Protein 4LG6 (pdb70)

Radius of gyration: 16.81 Å; Cα contacts (8 Å, |Δi|>4): 296; chains: 2; bounding box: 51×27×50 Å

B-factor: mean 30.61, std 11.02, range [13.25, 73.83]

Solvent-accessible surface area: 8862 Å² total; per-residue (Å²): 52,152,101,55,45,11,16,72,0,0,12,78,29,74,68,138,108,0,38,74,67,37,90,96,113,129,17,14,48,99,77,39,104,64,16,2,2,0,1,1,31,0,0,6,80,22,49,83,59,2,0,91,44,0,38,141,76,50,6,53,22,107,64,57,8,134,12,63,30,7,1,4,4,3,0,0,12,114,23,71,40,90,0,0,100,40,1,21,112,59,55,17,82,15,46,56,76,14,187,112,26,2,11,2,4,3,1,0,0,48,27,69,42,46,99,1,0,63,39,0,8,139,55,48,3,56,5,67,57,94,18,160,55,39,10,27,3,26,57,0,0,82,46,62,45,60,188,73,0,27,112,33,0,87,32,46,51,57,120,119,162,133,129,126,43,19,118,23,45,119,14,41,149,72,43,146

CATH classification: 1.25.40.20

Structure (mmCIF, N/CA/C/O backbone):
data_4LG6
#
_entry.id   4LG6
#
_cell.length_a   38.726
_cell.length_b   49.791
_cell.length_c   41.243
_cell.angle_alpha   90.000
_cell.angle_beta   98.230
_cell.angle_gamma   90.000
#
_symmetry.space_group_name_H-M   'P 1 21 1'
#
loop_
_entity.id
_entity.type
_entity.pdbx_description
1 polymer 'Ankyrin repeat family A protein 2'
2 polymer 'Coiled-coil domain-containing protein 8'
3 non-polymer 'UNKNOWN ATOM OR ION'
4 water water
#
loop_
_atom_site.group_PDB
_atom_site.id
_atom_site.type_symbol
_atom_site.label_atom_id
_atom_site.label_alt_id
_atom_site.label_comp_id
_atom_site.label_asym_id
_atom_site.label_entity_id
_atom_site.label_seq_id
_atom_site.pdbx_PDB_ins_code
_atom_site.Cartn_x
_atom_site.Cartn_y
_atom_site.Cartn_z
_atom_site.occupancy
_atom_site.B_iso_or_equiv
_atom_site.auth_seq_id
_atom_site.auth_comp_id
_atom_site.auth_asym_id
_atom_site.auth_atom_id
_atom_site.pdbx_PDB_model_num
ATOM 1 N N . ALA A 1 8 ? 31.751 -5.032 28.755 1.00 62.85 148 ALA A N 1
ATOM 2 C CA . ALA A 1 8 ? 30.431 -4.338 28.793 1.00 66.44 148 ALA A CA 1
ATOM 3 C C . ALA A 1 8 ? 30.563 -2.831 29.057 1.00 69.17 148 ALA A C 1
ATOM 4 O O . ALA A 1 8 ? 29.775 -2.039 28.535 1.00 73.83 148 ALA A O 1
ATOM 6 N N . ASN A 1 9 ? 31.550 -2.435 29.866 1.00 68.94 149 ASN A N 1
ATOM 7 C CA . ASN A 1 9 ? 31.894 -1.002 30.052 1.00 69.34 149 ASN A CA 1
ATOM 8 C C . ASN A 1 9 ? 31.939 -0.187 28.723 1.00 68.71 149 ASN A C 1
ATOM 9 O O . ASN A 1 9 ? 31.511 0.982 28.668 1.00 67.65 149 ASN A O 1
ATOM 14 N N . SER A 1 10 ? 32.444 -0.829 27.668 1.00 66.12 150 SER A N 1
ATOM 15 C CA . SER A 1 10 ? 32.545 -0.231 26.347 1.00 64.07 150 SER A CA 1
ATOM 16 C C . SER A 1 10 ? 31.181 -0.103 25.664 1.00 61.52 150 SER A C 1
ATOM 17 O O . SER A 1 10 ? 31.016 0.752 24.802 1.00 62.94 150 SER A O 1
ATOM 20 N N . LEU A 1 11 ? 30.213 -0.944 26.048 1.00 55.70 151 LEU A N 1
ATOM 21 C CA . LEU A 1 11 ? 28.920 -1.020 25.337 1.00 54.82 151 LEU A CA 1
ATOM 22 C C . LEU A 1 11 ? 27.936 0.048 25.765 1.00 47.82 151 LEU A C 1
ATOM 23 O O . LEU A 1 11 ? 27.809 0.339 26.933 1.00 51.38 151 LEU A O 1
ATOM 28 N N . SER A 1 12 ? 27.244 0.625 24.783 1.00 44.12 152 SER A N 1
ATOM 29 C CA . SER A 1 12 ? 26.177 1.591 25.022 1.00 37.81 152 SER A CA 1
ATOM 30 C C . SER A 1 12 ? 24.958 0.853 25.453 1.00 35.43 152 SER A C 1
ATOM 31 O O . SER A 1 12 ? 24.901 -0.369 25.337 1.00 36.84 152 SER A O 1
ATOM 34 N N . VAL A 1 13 ? 23.962 1.593 25.921 1.00 31.55 153 VAL A N 1
ATOM 35 C CA . VAL A 1 13 ? 22.654 1.020 26.263 1.00 30.75 153 VAL A CA 1
ATOM 36 C C . VAL A 1 13 ? 21.955 0.323 25.042 1.00 30.79 153 VAL A C 1
ATOM 37 O O . VAL A 1 13 ? 21.228 -0.713 25.175 1.00 27.80 153 VAL A O 1
ATOM 41 N N . HIS A 1 14 ? 22.190 0.905 23.867 1.00 28.39 154 HIS A N 1
ATOM 42 C CA . HIS A 1 14 ? 21.637 0.410 22.591 1.00 28.04 154 HIS A CA 1
ATOM 43 C C . HIS A 1 14 ? 22.191 -0.972 22.290 1.00 27.56 154 HIS A C 1
ATOM 44 O O . HIS A 1 14 ? 21.452 -1.901 21.947 1.00 24.09 154 HIS A O 1
ATOM 51 N N . GLN A 1 15 ? 23.505 -1.092 22.414 1.00 28.85 155 GLN A N 1
ATOM 52 C CA . GLN A 1 15 ? 24.157 -2.355 22.201 1.00 31.36 155 GLN A CA 1
ATOM 53 C C . GLN A 1 15 ? 23.741 -3.407 23.216 1.00 30.53 155 GLN A C 1
ATOM 54 O O . GLN A 1 15 ? 23.558 -4.585 22.841 1.00 27.65 155 GLN A O 1
ATOM 60 N N . LEU A 1 16 ? 23.573 -2.998 24.485 1.00 27.91 156 LEU A N 1
ATOM 61 C CA . LEU A 1 16 ? 23.130 -3.948 25.509 1.00 28.59 156 LEU A CA 1
ATOM 62 C C . LEU A 1 16 ? 21.770 -4.490 25.129 1.00 25.42 156 LEU A C 1
ATOM 63 O O . LEU A 1 16 ? 21.525 -5.683 25.231 1.00 25.12 156 LEU A O 1
ATOM 68 N N . ALA A 1 17 ? 20.908 -3.612 24.645 1.00 24.89 157 ALA A N 1
ATOM 69 C CA . ALA A 1 17 ? 19.536 -3.997 24.298 1.00 23.87 157 ALA A CA 1
ATOM 70 C C . ALA A 1 17 ? 19.522 -4.950 23.111 1.00 22.71 157 ALA A C 1
ATOM 71 O O . ALA A 1 17 ? 18.825 -5.956 23.126 1.00 23.51 157 ALA A O 1
ATOM 73 N N . ALA A 1 18 ? 20.337 -4.632 22.101 1.00 24.72 158 ALA A N 1
ATOM 74 C CA . ALA A 1 18 ? 20.545 -5.448 20.893 1.00 25.04 158 ALA A CA 1
ATOM 75 C C . ALA A 1 18 ? 21.028 -6.860 21.205 1.00 25.86 158 ALA A C 1
ATOM 76 O O . ALA A 1 18 ? 20.599 -7.810 20.566 1.00 25.19 158 ALA A O 1
ATOM 78 N N . GLN A 1 19 ? 21.946 -6.964 22.161 1.00 27.92 159 GLN A N 1
ATOM 79 C CA . GLN A 1 19 ? 22.528 -8.256 22.606 1.00 27.95 159 GLN A CA 1
ATOM 80 C C . GLN A 1 19 ? 21.637 -9.045 23.574 1.00 27.80 159 GLN A C 1
ATOM 81 O O . GLN A 1 19 ? 21.869 -10.240 23.773 1.00 26.82 159 GLN A O 1
ATOM 84 N N . GLY A 1 20 ? 20.603 -8.400 24.144 1.00 26.52 160 GLY A N 1
ATOM 85 C CA . GLY A 1 20 ? 19.727 -9.052 25.114 1.00 27.41 160 GLY A CA 1
ATOM 86 C C . GLY A 1 20 ? 20.363 -9.231 26.490 1.00 28.49 160 GLY A C 1
ATOM 87 O O . GLY A 1 20 ? 20.022 -10.201 27.215 1.00 27.61 160 GLY A O 1
ATOM 88 N N . GLU A 1 21 ? 21.266 -8.297 26.857 1.00 29.23 161 GLU A N 1
ATOM 89 C CA A GLU A 1 21 ? 21.967 -8.300 28.159 0.50 29.13 161 GLU A CA 1
ATOM 90 C CA B GLU A 1 21 ? 21.964 -8.323 28.143 0.50 29.32 161 GLU A CA 1
ATOM 91 C C . GLU A 1 21 ? 21.121 -7.623 29.244 1.00 27.59 161 GLU A C 1
ATOM 92 O O . GLU A 1 21 ? 21.406 -6.516 29.661 1.00 29.40 161 GLU A O 1
ATOM 103 N N . MET A 1 22 ? 20.095 -8.312 29.702 1.00 29.67 162 MET A N 1
ATOM 104 C CA . MET A 1 22 ? 19.115 -7.759 30.611 1.00 34.18 162 MET A CA 1
ATOM 105 C C . MET A 1 22 ? 19.744 -7.205 31.879 1.00 33.75 162 MET A C 1
ATOM 106 O O . MET A 1 22 ? 19.332 -6.156 32.370 1.00 31.51 162 MET A O 1
ATOM 111 N N . LEU A 1 23 ? 20.748 -7.909 32.423 1.00 35.59 163 LEU A N 1
ATOM 112 C CA . LEU A 1 23 ? 21.331 -7.480 33.705 1.00 34.79 163 LEU A CA 1
ATOM 113 C C . LEU A 1 23 ? 22.046 -6.136 33.631 1.00 33.03 163 LEU A C 1
ATOM 114 O O . LEU A 1 23 ? 21.727 -5.225 34.372 1.00 33.55 163 LEU A O 1
ATOM 119 N N . TYR A 1 24 ? 23.009 -6.008 32.738 1.00 31.64 164 TYR A N 1
ATOM 120 C CA . TYR A 1 24 ? 23.715 -4.762 32.581 1.00 35.53 164 TYR A CA 1
ATOM 121 C C . TYR A 1 24 ? 22.767 -3.678 32.122 1.00 35.04 164 TYR A C 1
ATOM 122 O O . TYR A 1 24 ? 22.910 -2.542 32.503 1.00 30.99 164 TYR A O 1
ATOM 131 N N . LEU A 1 25 ? 21.798 -4.047 31.290 1.00 34.90 165 LEU A N 1
ATOM 132 C CA . LEU A 1 25 ? 20.870 -3.077 30.760 1.00 36.77 165 LEU A CA 1
ATOM 133 C C . LEU A 1 25 ? 20.067 -2.494 31.893 1.00 38.35 165 LEU A C 1
ATOM 134 O O . LEU A 1 25 ? 19.895 -1.280 31.966 1.00 36.63 165 LEU A O 1
ATOM 139 N N . ALA A 1 26 ? 19.581 -3.361 32.775 1.00 39.85 166 ALA A N 1
ATOM 140 C CA . ALA A 1 26 ? 18.804 -2.907 33.942 1.00 45.10 166 ALA A CA 1
ATOM 141 C C . ALA A 1 26 ? 19.620 -2.003 34.881 1.00 46.49 166 ALA A C 1
ATOM 142 O O . ALA A 1 26 ? 19.069 -1.097 35.517 1.00 48.91 166 ALA A O 1
ATOM 144 N N . THR A 1 27 ? 20.925 -2.245 34.946 1.00 47.11 167 THR A N 1
ATOM 145 C CA . THR A 1 27 ? 21.825 -1.485 35.812 1.00 48.44 167 THR A CA 1
ATOM 146 C C . THR A 1 27 ? 22.087 -0.095 35.240 1.00 50.27 167 THR A C 1
ATOM 147 O O . THR A 1 27 ? 21.974 0.915 35.939 1.00 48.80 167 THR A O 1
ATOM 151 N N . ARG A 1 28 ? 22.436 -0.063 33.961 1.00 49.02 168 ARG A N 1
ATOM 152 C CA . ARG A 1 28 ? 22.682 1.179 33.252 1.00 48.87 168 ARG A CA 1
ATOM 153 C C . ARG A 1 28 ? 21.469 2.153 33.307 1.00 49.93 168 ARG A C 1
ATOM 154 O O . ARG A 1 28 ? 21.662 3.383 33.340 1.00 46.77 168 ARG A O 1
ATOM 162 N N . ILE A 1 29 ? 20.246 1.596 33.345 1.00 48.01 169 ILE A N 1
ATOM 163 C CA . ILE A 1 29 ? 18.998 2.367 33.529 1.00 52.19 169 ILE A CA 1
ATOM 164 C C . ILE A 1 29 ? 18.849 2.961 34.944 1.00 54.65 169 ILE A C 1
ATOM 165 O O . ILE A 1 29 ? 18.279 4.043 35.100 1.00 56.14 169 ILE A O 1
ATOM 170 N N . GLU A 1 30 ? 19.311 2.244 35.978 1.00 60.24 170 GLU A N 1
ATOM 171 C CA . GLU A 1 30 ? 19.293 2.778 37.361 1.00 56.82 170 GLU A CA 1
ATOM 172 C C . GLU A 1 30 ? 20.351 3.882 37.499 1.00 58.76 170 GLU A C 1
ATOM 173 O O . GLU A 1 30 ? 20.066 4.946 38.038 1.00 55.95 170 GLU A O 1
ATOM 175 N N . GLN A 1 31 ? 21.560 3.624 36.985 1.00 60.74 171 GLN A N 1
ATOM 176 C CA . GLN A 1 31 ? 22.648 4.621 36.993 1.00 65.70 171 GLN A CA 1
ATOM 177 C C . GLN A 1 31 ? 22.208 5.982 36.403 1.00 68.09 171 GLN A C 1
ATOM 178 O O . GLN A 1 31 ? 22.547 7.045 36.963 1.00 69.26 171 GLN A O 1
ATOM 181 N N . GLU A 1 32 ? 21.444 5.952 35.301 1.00 66.36 172 GLU A N 1
ATOM 182 C CA . GLU A 1 32 ? 21.067 7.189 34.582 1.00 63.29 172 GLU A CA 1
ATOM 183 C C . GLU A 1 32 ? 19.673 7.078 33.945 1.00 58.76 172 GLU A C 1
ATOM 184 O O . GLU A 1 32 ? 19.274 5.988 33.549 1.00 61.71 172 GLU A O 1
ATOM 190 N N . ASN A 1 33 ? 18.929 8.189 33.846 1.00 52.55 173 ASN A N 1
ATOM 191 C CA . ASN A 1 33 ? 17.664 8.168 33.078 1.00 50.93 173 ASN A CA 1
ATOM 192 C C . ASN A 1 33 ? 17.957 8.203 31.555 1.00 46.86 173 ASN A C 1
ATOM 193 O O . ASN A 1 33 ? 17.982 9.277 30.916 1.00 46.37 173 ASN A O 1
ATOM 198 N N . VAL A 1 34 ? 18.204 7.020 31.001 1.00 42.57 174 VAL A N 1
ATOM 199 C CA . VAL A 1 34 ? 18.611 6.879 29.606 1.00 40.69 174 VAL A CA 1
ATOM 200 C C . VAL A 1 34 ? 17.728 5.906 28.838 1.00 34.81 174 VAL A C 1
ATOM 201 O O . VAL A 1 34 ? 18.107 5.477 27.766 1.00 34.87 174 VAL A O 1
ATOM 205 N N . ILE A 1 35 ? 16.548 5.582 29.356 1.00 31.32 175 ILE A N 1
ATOM 206 C CA . ILE A 1 35 ? 15.704 4.609 28.701 1.00 31.21 175 ILE A CA 1
ATOM 207 C C . ILE A 1 35 ? 15.254 5.030 27.266 1.00 30.85 175 ILE A C 1
ATOM 208 O O . ILE A 1 35 ? 15.148 4.184 26.378 1.00 30.83 175 ILE A O 1
ATOM 213 N N . ASN A 1 36 ? 15.034 6.321 27.035 1.00 30.84 176 ASN A N 1
ATOM 214 C CA . ASN A 1 36 ? 14.613 6.793 25.703 1.00 28.72 176 ASN A CA 1
ATOM 215 C C . ASN A 1 36 ? 15.686 7.621 25.021 1.00 29.92 176 ASN A C 1
ATOM 216 O O . ASN A 1 36 ? 15.386 8.348 24.072 1.00 30.36 176 ASN A O 1
ATOM 221 N N . HIS A 1 37 ? 16.932 7.487 25.484 1.00 28.04 177 HIS A N 1
ATOM 222 C CA . HIS A 1 37 ? 18.065 8.202 24.898 1.00 29.44 177 HIS A CA 1
ATOM 223 C C . HIS A 1 37 ? 18.338 7.700 23.494 1.00 30.53 177 HIS A C 1
ATOM 224 O O . HIS A 1 37 ? 18.540 6.509 23.260 1.00 26.57 177 HIS A O 1
ATOM 231 N N . THR A 1 38 ? 18.351 8.643 22.559 1.00 31.54 178 THR A N 1
ATOM 232 C CA . THR A 1 38 ? 18.473 8.343 21.148 1.00 33.21 178 THR A CA 1
ATOM 233 C C . THR A 1 38 ? 19.939 8.406 20.784 1.00 34.40 178 THR A C 1
ATOM 234 O O . THR A 1 38 ? 20.677 9.231 21.305 1.00 38.47 178 THR A O 1
ATOM 238 N N . ASP A 1 39 ? 20.378 7.499 19.927 1.00 34.96 179 ASP A N 1
ATOM 239 C CA . ASP A 1 39 ? 21.737 7.567 19.349 1.00 31.99 179 ASP A CA 1
ATOM 240 C C . ASP A 1 39 ? 21.813 8.597 18.188 1.00 30.27 179 ASP A C 1
ATOM 241 O O . ASP A 1 39 ? 20.866 9.376 17.966 1.00 28.57 179 ASP A O 1
ATOM 246 N N . GLU A 1 40 ? 22.934 8.592 17.457 1.00 30.87 180 GLU A N 1
ATOM 247 C CA . GLU A 1 40 ? 23.169 9.516 16.305 1.00 31.52 180 GLU A CA 1
ATOM 248 C C . GLU A 1 40 ? 22.081 9.510 15.207 1.00 33.35 180 GLU A C 1
ATOM 249 O O . GLU A 1 40 ? 21.870 10.531 14.483 1.00 32.04 180 GLU A O 1
ATOM 251 N N . GLU A 1 41 ? 21.413 8.362 15.063 1.00 31.62 181 GLU A N 1
ATOM 252 C CA . GLU A 1 41 ? 20.415 8.163 14.019 1.00 33.50 181 GLU A CA 1
ATOM 253 C C . GLU A 1 41 ? 18.972 8.239 14.538 1.00 30.59 181 GLU A C 1
ATOM 254 O O . GLU A 1 41 ? 18.012 7.887 13.804 1.00 28.56 181 GLU A O 1
ATOM 260 N N . GLY A 1 42 ? 18.827 8.670 15.798 1.00 25.50 182 GLY A N 1
ATOM 261 C CA . GLY A 1 42 ? 17.514 8.812 16.446 1.00 26.92 182 GLY A CA 1
ATOM 262 C C . GLY A 1 42 ? 16.936 7.526 16.988 1.00 23.06 182 GLY A C 1
ATOM 263 O O . GL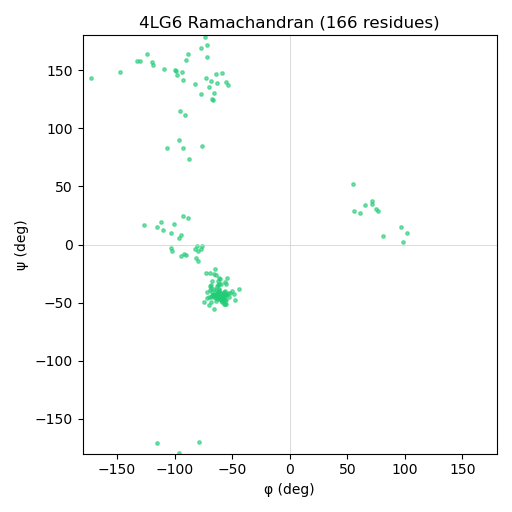Y A 1 42 ? 15.768 7.518 17.426 1.00 25.73 182 GLY A O 1
ATOM 264 N N . PHE A 1 43 ? 17.732 6.453 16.949 1.00 24.80 183 PHE A N 1
ATOM 265 C CA . PHE A 1 43 ? 17.303 5.121 17.428 1.00 24.28 183 PHE A CA 1
ATOM 266 C C . PHE A 1 43 ? 17.322 5.004 18.966 1.00 23.31 183 PHE A C 1
ATOM 267 O O . PHE A 1 43 ? 18.301 5.329 19.618 1.00 22.42 183 PHE A O 1
ATOM 275 N N . THR A 1 44 ? 16.213 4.529 19.528 1.00 22.70 184 THR A N 1
ATOM 276 C CA . THR A 1 44 ? 16.102 4.293 20.951 1.00 20.55 184 THR A CA 1
ATOM 277 C C . THR A 1 44 ? 16.592 2.859 21.255 1.00 22.36 184 THR A C 1
ATOM 278 O O . THR A 1 44 ? 16.728 2.042 20.342 1.00 19.77 184 THR A O 1
ATOM 282 N N . PRO A 1 45 ? 16.885 2.560 22.544 1.00 24.49 185 PRO A N 1
ATOM 283 C CA . PRO A 1 45 ? 17.247 1.179 22.899 1.00 23.05 185 PRO A CA 1
ATOM 284 C C . PRO A 1 45 ? 16.190 0.198 22.427 1.00 20.49 185 PRO A C 1
ATOM 285 O O . PRO A 1 45 ? 16.531 -0.856 21.929 1.00 19.43 185 PRO A O 1
ATOM 289 N N . LEU A 1 46 ? 14.909 0.561 22.599 1.00 18.79 186 LEU A N 1
ATOM 290 C CA . LEU A 1 46 ? 13.806 -0.223 22.096 1.00 18.81 186 LEU A CA 1
ATOM 291 C C . LEU A 1 46 ? 13.879 -0.565 20.619 1.00 17.90 186 LEU A C 1
ATOM 292 O O . LEU A 1 46 ? 13.593 -1.710 20.235 1.00 19.40 186 LEU A O 1
ATOM 297 N N . MET A 1 47 ? 14.217 0.415 19.781 1.00 18.07 187 MET A N 1
ATOM 298 C CA . MET A 1 47 ? 14.374 0.160 18.347 1.00 19.62 187 MET A CA 1
ATOM 299 C C . MET A 1 47 ? 15.517 -0.841 18.128 1.00 18.77 187 MET A C 1
ATOM 300 O O . MET A 1 47 ? 15.398 -1.721 17.281 1.00 16.71 187 MET A O 1
ATOM 305 N N . TRP A 1 48 ? 16.622 -0.695 18.854 1.00 21.00 188 TRP A N 1
ATOM 306 C CA . TRP A 1 48 ? 17.722 -1.674 18.691 1.00 21.07 188 TRP A CA 1
ATOM 307 C C . TRP A 1 48 ? 17.288 -3.100 19.071 1.00 20.22 188 TRP A C 1
ATOM 308 O O . TRP A 1 48 ? 17.669 -4.111 18.414 1.00 19.05 188 TRP A O 1
ATOM 319 N N . ALA A 1 49 ? 16.497 -3.189 20.136 1.00 20.06 189 ALA A N 1
ATOM 320 C CA . ALA A 1 49 ? 16.023 -4.476 20.625 1.00 19.64 189 ALA A CA 1
ATOM 321 C C . ALA A 1 49 ? 15.048 -5.096 19.652 1.00 20.05 189 ALA A C 1
ATOM 322 O O . ALA A 1 49 ? 15.122 -6.315 19.368 1.00 19.92 189 ALA A O 1
ATOM 324 N N . ALA A 1 50 ? 14.112 -4.267 19.164 1.00 20.97 190 ALA A N 1
ATOM 325 C CA . ALA A 1 50 ? 13.155 -4.700 18.164 1.00 19.79 190 ALA A CA 1
ATOM 326 C C . ALA A 1 50 ? 13.881 -5.214 16.927 1.00 19.74 190 ALA A C 1
ATOM 327 O O . ALA A 1 50 ? 13.543 -6.273 16.384 1.00 19.41 190 ALA A O 1
ATOM 329 N N . ALA A 1 51 ? 14.952 -4.511 16.516 1.00 18.00 191 ALA A N 1
ATOM 330 C CA . ALA A 1 51 ? 15.643 -4.868 15.255 1.00 19.89 191 ALA A CA 1
ATOM 331 C C . ALA A 1 51 ? 16.397 -6.188 15.317 1.00 21.62 191 ALA A C 1
ATOM 332 O O . ALA A 1 51 ? 16.677 -6.799 14.273 1.00 19.72 191 ALA A O 1
ATOM 334 N N . HIS A 1 52 ? 16.772 -6.589 16.539 1.00 23.01 192 HIS A N 1
ATOM 335 C CA . HIS A 1 52 ? 17.566 -7.795 16.754 1.00 22.82 192 HIS A CA 1
ATOM 336 C C . HIS A 1 52 ? 16.722 -8.865 17.424 1.00 22.61 192 HIS A C 1
ATOM 337 O O . HIS A 1 52 ? 17.258 -9.823 17.923 1.00 20.72 192 HIS A O 1
ATOM 344 N N . GLY A 1 53 ? 15.399 -8.671 17.472 1.00 21.02 193 GLY A N 1
ATOM 345 C CA . GLY A 1 53 ? 14.481 -9.717 17.929 1.00 21.74 193 GLY A CA 1
ATOM 346 C C . GLY A 1 53 ? 14.574 -10.168 19.384 1.00 23.58 193 GLY A C 1
ATOM 347 O O . GLY A 1 53 ? 14.328 -11.365 19.714 1.00 22.76 193 GLY A O 1
ATOM 348 N N . GLN A 1 54 ? 14.895 -9.223 20.269 1.00 23.61 194 GLN A N 1
ATOM 349 C CA . GLN A 1 54 ? 15.096 -9.480 21.700 1.00 23.27 194 GLN A CA 1
ATOM 350 C C . GLN A 1 54 ? 13.765 -9.254 22.438 1.00 24.61 194 GLN A C 1
ATOM 351 O O . GLN A 1 54 ? 13.510 -8.170 22.957 1.00 24.11 194 GLN A O 1
ATOM 357 N N . ILE A 1 55 ? 12.916 -10.280 22.431 1.00 25.84 195 ILE A N 1
ATOM 358 C CA . ILE A 1 55 ? 11.541 -10.173 22.933 1.00 25.87 195 ILE A CA 1
ATOM 359 C C . ILE A 1 55 ? 11.554 -9.733 24.392 1.00 26.44 195 ILE A C 1
ATOM 360 O O . ILE A 1 55 ? 10.795 -8.832 24.793 1.00 23.54 195 ILE A O 1
ATOM 365 N N . ALA A 1 56 ? 12.390 -10.388 25.201 1.00 26.07 196 ALA A N 1
ATOM 366 C CA . ALA A 1 56 ? 12.412 -10.140 26.635 1.00 26.78 196 ALA A CA 1
ATOM 367 C C . ALA A 1 56 ? 12.847 -8.697 26.949 1.00 25.16 196 ALA A C 1
ATOM 368 O O . ALA A 1 56 ? 12.247 -8.036 27.758 1.00 26.03 196 ALA A O 1
ATOM 370 N N . VAL A 1 57 ? 13.868 -8.221 26.254 1.00 23.82 197 VAL A N 1
ATOM 371 C CA . VAL A 1 57 ? 14.288 -6.851 26.383 1.00 22.74 197 VAL A CA 1
ATOM 372 C C . VAL A 1 57 ? 13.199 -5.829 25.959 1.00 22.70 197 VAL A C 1
ATOM 373 O O . VAL A 1 57 ? 13.045 -4.787 26.608 1.00 22.34 197 VAL A O 1
ATOM 377 N N . VAL A 1 58 ? 12.492 -6.125 24.872 1.00 22.63 198 VAL A N 1
ATOM 378 C CA . VAL A 1 58 ? 11.398 -5.268 24.418 1.00 22.68 198 VAL A CA 1
ATOM 379 C C . VAL A 1 58 ? 10.357 -5.180 25.546 1.00 24.45 198 VAL A C 1
ATOM 380 O O . VAL A 1 58 ? 9.976 -4.075 25.951 1.00 24.85 198 VAL A O 1
ATOM 384 N N . GLU A 1 59 ? 9.964 -6.340 26.078 1.00 24.93 199 GLU A N 1
ATOM 385 C CA . GLU A 1 59 ? 8.990 -6.381 27.201 1.00 28.25 199 GLU A CA 1
ATOM 386 C C . GLU A 1 59 ? 9.482 -5.545 28.352 1.00 26.02 199 GLU A C 1
ATOM 387 O O . GLU A 1 59 ? 8.778 -4.690 28.845 1.00 26.85 199 GLU A O 1
ATOM 393 N N . PHE A 1 60 ? 10.717 -5.795 28.750 1.00 26.31 200 PHE A N 1
ATOM 394 C CA . PHE A 1 60 ? 11.347 -5.061 29.862 1.00 27.13 200 PHE A CA 1
ATOM 395 C C . PHE A 1 60 ? 11.397 -3.549 29.631 1.00 26.76 200 PHE A C 1
ATOM 396 O O . PHE A 1 60 ? 11.043 -2.781 30.517 1.00 28.42 200 PHE A O 1
ATOM 404 N N . LEU A 1 61 ? 11.830 -3.112 28.445 1.00 24.61 201 LEU A N 1
ATOM 405 C CA . LEU A 1 61 ? 11.881 -1.672 28.158 1.00 23.08 201 LEU A CA 1
ATOM 406 C C . LEU A 1 61 ? 10.505 -1.008 28.169 1.00 24.32 201 LEU A C 1
ATOM 407 O O . LEU A 1 61 ? 10.362 0.068 28.756 1.00 24.93 201 LEU A O 1
ATOM 412 N N . LEU A 1 62 ? 9.532 -1.630 27.514 1.00 23.27 202 LEU A N 1
ATOM 413 C CA . LEU A 1 62 ? 8.129 -1.127 27.496 1.00 24.68 202 LEU A CA 1
ATOM 414 C C . LEU A 1 62 ? 7.539 -1.050 28.903 1.00 28.35 202 LEU A C 1
ATOM 415 O O . LEU A 1 62 ? 6.855 -0.069 29.244 1.00 29.04 202 LEU A O 1
ATOM 420 N N . GLN A 1 63 ? 7.786 -2.069 29.717 1.00 28.59 203 GLN A N 1
ATOM 421 C CA . GLN A 1 63 ? 7.373 -2.020 31.151 1.00 32.17 203 GLN A CA 1
ATOM 422 C C . GLN A 1 63 ? 7.992 -0.895 31.953 1.00 31.26 203 GLN A C 1
ATOM 423 O O . GLN A 1 63 ? 7.387 -0.418 32.884 1.00 35.86 203 GLN A O 1
ATOM 429 N N . ASN A 1 64 ? 9.195 -0.469 31.577 1.00 30.69 204 ASN A N 1
ATOM 430 C CA . ASN A 1 64 ? 9.909 0.573 32.280 1.00 31.38 204 ASN A CA 1
ATOM 431 C C . ASN A 1 64 ? 9.817 1.943 31.618 1.00 28.06 204 ASN A C 1
ATOM 432 O O . ASN A 1 64 ? 10.593 2.825 31.919 1.00 30.34 204 ASN A O 1
ATOM 437 N N . GLY A 1 65 ? 8.844 2.104 30.736 1.00 27.32 205 GLY A N 1
ATOM 438 C CA . GLY A 1 65 ? 8.481 3.419 30.209 1.00 27.20 205 GLY A CA 1
ATOM 439 C C . GLY A 1 65 ? 9.104 3.778 28.873 1.00 27.98 205 GLY A C 1
ATOM 440 O O . GLY A 1 65 ? 9.081 4.947 28.477 1.00 27.31 205 GLY A O 1
ATOM 441 N N . ALA A 1 66 ? 9.658 2.796 28.148 1.00 25.94 206 ALA A N 1
ATOM 442 C CA . ALA A 1 66 ? 10.247 3.135 26.829 1.00 26.85 206 ALA A CA 1
ATOM 443 C C . ALA A 1 66 ? 9.091 3.486 25.887 1.00 26.08 206 ALA A C 1
ATOM 444 O O . ALA A 1 66 ? 8.052 2.813 25.875 1.00 26.76 206 ALA A O 1
ATOM 446 N N . ASP A 1 67 ? 9.273 4.567 25.130 1.00 27.36 207 ASP A N 1
ATOM 447 C CA . ASP A 1 67 ? 8.225 5.109 24.271 1.00 25.93 207 ASP A CA 1
ATOM 448 C C . ASP A 1 67 ? 8.319 4.476 22.862 1.00 23.85 207 ASP A C 1
ATOM 449 O O . ASP A 1 67 ? 9.306 4.697 22.165 1.00 23.74 207 ASP A O 1
ATOM 454 N N . PRO A 1 68 ? 7.323 3.645 22.483 1.00 24.21 208 PRO A N 1
ATOM 455 C CA . PRO A 1 68 ? 7.428 2.926 21.227 1.00 25.19 208 PRO A CA 1
ATOM 456 C C . PRO A 1 68 ? 7.067 3.777 20.000 1.00 26.00 208 PRO A C 1
ATOM 457 O O . PRO A 1 68 ? 7.224 3.314 18.879 1.00 26.10 208 PRO A O 1
ATOM 461 N N . GLN A 1 69 ? 6.590 5.013 20.210 1.00 27.41 209 GLN A N 1
ATOM 462 C CA . GLN A 1 69 ? 6.201 5.884 19.112 1.00 27.70 209 GLN A CA 1
ATOM 463 C C . GLN A 1 69 ? 7.314 6.776 18.623 1.00 26.97 209 GLN A C 1
ATOM 464 O O . GLN A 1 69 ? 7.150 7.445 17.603 1.00 29.06 209 GLN A O 1
ATOM 470 N N . LEU A 1 70 ? 8.439 6.796 19.326 1.00 25.64 210 LEU A N 1
ATOM 471 C CA . LEU A 1 70 ? 9.603 7.621 18.924 1.00 26.05 210 LEU A CA 1
ATOM 472 C C . LEU A 1 70 ? 10.188 7.076 17.665 1.00 26.28 210 LEU A C 1
ATOM 473 O O . LEU A 1 70 ? 10.289 5.853 17.505 1.00 24.91 210 LEU A O 1
ATOM 478 N N . LEU A 1 71 ? 10.603 7.962 16.760 1.00 24.70 211 LEU A N 1
ATOM 479 C CA . LEU A 1 71 ? 11.017 7.518 15.449 1.00 24.01 211 LEU A CA 1
ATOM 480 C C . LEU A 1 71 ? 12.438 7.889 15.213 1.00 21.77 211 LEU A C 1
ATOM 481 O O . LEU A 1 71 ? 12.937 8.809 15.829 1.00 20.88 211 LEU A O 1
ATOM 486 N N . GLY A 1 72 ? 13.075 7.176 14.322 1.00 20.94 212 GLY A N 1
ATOM 487 C CA . GLY A 1 72 ? 14.463 7.485 13.913 1.00 22.57 212 GLY A CA 1
ATOM 488 C C . GLY A 1 72 ? 14.522 8.720 13.024 1.00 24.93 212 GLY A C 1
ATOM 489 O O . GLY A 1 72 ? 13.505 9.326 12.718 1.00 23.46 212 GLY A O 1
ATOM 490 N N . LYS A 1 73 ? 15.749 9.069 12.648 1.00 27.48 213 LYS A N 1
ATOM 491 C CA . LYS A 1 73 ? 16.093 10.227 11.810 1.00 34.11 213 LYS A CA 1
ATOM 492 C C . LYS A 1 73 ? 15.340 10.213 10.468 1.00 32.76 213 LYS A C 1
ATOM 493 O O . LYS A 1 73 ? 14.824 11.267 10.006 1.00 34.28 213 LYS A O 1
ATOM 499 N N . GLY A 1 74 ? 15.276 9.020 9.866 1.00 29.75 214 GLY A N 1
ATOM 500 C CA . GLY A 1 74 ? 14.464 8.778 8.679 1.00 30.54 214 GLY A CA 1
ATOM 501 C C . GLY A 1 74 ? 13.050 8.256 8.949 1.00 29.79 214 GLY A C 1
ATOM 502 O O . GLY A 1 74 ? 12.470 7.637 8.082 1.00 27.97 214 GLY A O 1
ATOM 503 N N . ARG A 1 75 ? 12.511 8.546 10.141 1.00 28.59 215 ARG A N 1
ATOM 504 C CA . ARG A 1 75 ? 11.178 8.097 10.604 1.00 28.87 215 ARG A CA 1
ATOM 505 C C . ARG A 1 75 ? 11.047 6.536 10.678 1.00 24.75 215 ARG A C 1
ATOM 506 O O . ARG A 1 75 ? 9.932 5.982 10.572 1.00 22.13 215 ARG A O 1
ATOM 510 N N . GLU A 1 76 ? 12.183 5.858 10.881 1.00 23.02 216 GLU A N 1
ATOM 511 C CA . GLU A 1 76 ? 12.214 4.416 11.175 1.00 22.59 216 GLU A CA 1
ATOM 512 C C . GLU A 1 76 ? 11.507 4.207 12.486 1.00 23.11 216 GLU A C 1
ATOM 513 O O . GLU A 1 76 ? 11.715 4.989 13.412 1.00 24.25 216 GLU A O 1
ATOM 519 N N . SER A 1 77 ? 10.708 3.160 12.573 1.00 21.33 217 SER A N 1
ATOM 520 C CA . SER A 1 77 ? 9.996 2.820 13.767 1.00 20.09 217 SER A CA 1
ATOM 521 C C . SER A 1 77 ? 10.428 1.434 14.252 1.00 19.66 217 SER A C 1
ATOM 522 O O . SER A 1 77 ? 10.869 0.574 13.464 1.00 20.67 217 SER A O 1
ATOM 525 N N . ALA A 1 78 ? 10.272 1.222 15.551 1.00 19.83 218 ALA A N 1
ATOM 526 C CA . ALA A 1 78 ? 10.450 -0.086 16.168 1.00 19.83 218 ALA A CA 1
ATOM 527 C C . ALA A 1 78 ? 9.544 -1.086 15.476 1.00 18.64 218 ALA A C 1
ATOM 528 O O . ALA A 1 78 ? 9.963 -2.206 15.176 1.00 17.02 218 ALA A O 1
ATOM 530 N N . LEU A 1 79 ? 8.297 -0.679 15.219 1.00 18.58 219 LEU A N 1
ATOM 531 C CA . LEU A 1 79 ? 7.362 -1.533 14.516 1.00 19.06 219 LEU A CA 1
ATOM 532 C C . LEU A 1 79 ? 7.908 -1.985 13.140 1.00 18.87 219 LEU A C 1
ATOM 533 O O . LEU A 1 79 ? 7.922 -3.166 12.843 1.00 18.69 219 LEU A O 1
ATOM 538 N N . SER A 1 80 ? 8.365 -1.048 12.318 1.00 18.45 220 SER A N 1
ATOM 539 C CA A SER A 1 80 ? 8.877 -1.386 10.994 0.50 18.73 220 SER A CA 1
ATOM 540 C CA B SER A 1 80 ? 8.863 -1.413 10.997 0.50 17.44 220 SER A CA 1
ATOM 541 C C . SER A 1 80 ? 10.133 -2.293 11.079 1.00 17.68 220 SER A C 1
ATOM 542 O O . SER A 1 80 ? 10.284 -3.252 10.285 1.00 17.34 220 SER A O 1
ATOM 547 N N . LEU A 1 81 ? 11.008 -2.000 12.038 1.00 16.83 221 LEU A N 1
ATOM 548 C CA . LEU A 1 81 ? 12.239 -2.800 12.212 1.00 17.13 221 LEU A CA 1
ATOM 549 C C . LEU A 1 81 ? 11.840 -4.243 12.501 1.00 17.79 221 LEU A C 1
ATOM 550 O O . LEU A 1 81 ? 12.386 -5.157 11.902 1.00 19.65 221 LEU A O 1
ATOM 555 N N . ALA A 1 82 ? 10.889 -4.435 13.414 1.00 16.94 222 ALA A N 1
ATOM 556 C CA . ALA A 1 82 ? 10.452 -5.760 13.806 1.00 17.13 222 ALA A CA 1
ATOM 557 C C . ALA A 1 82 ? 9.763 -6.451 12.622 1.00 17.33 222 ALA A C 1
ATOM 558 O O . ALA A 1 82 ? 9.927 -7.681 12.385 1.00 16.58 222 ALA A O 1
ATOM 560 N N . CYS A 1 83 ? 8.929 -5.693 11.917 1.00 18.66 223 CYS A N 1
ATOM 561 C CA . CYS A 1 83 ? 8.176 -6.233 10.778 1.00 17.73 223 CYS A CA 1
ATOM 562 C C . CYS A 1 83 ? 9.131 -6.698 9.679 1.00 17.96 223 CYS A C 1
ATOM 563 O O . CYS A 1 83 ? 8.871 -7.684 9.008 1.00 18.09 223 CYS A O 1
ATOM 566 N N . SER A 1 84 ? 10.171 -5.918 9.454 1.00 19.15 224 SER A N 1
ATOM 567 C CA . SER A 1 84 ? 11.107 -6.210 8.364 1.00 20.51 224 SER A CA 1
ATOM 568 C C . SER A 1 84 ? 11.808 -7.548 8.534 1.00 21.11 224 SER A C 1
ATOM 569 O O . SER A 1 84 ? 12.165 -8.164 7.563 1.00 21.87 224 SER A O 1
ATOM 572 N N . LYS A 1 85 ? 11.996 -7.981 9.769 1.00 23.50 225 LYS A N 1
ATOM 573 C CA . LYS A 1 85 ? 12.690 -9.242 10.062 1.00 23.97 225 LYS A CA 1
ATOM 574 C C . LYS A 1 85 ? 11.741 -10.376 10.447 1.00 24.45 225 LYS A C 1
ATOM 575 O O . LYS A 1 85 ? 12.198 -11.470 10.730 1.00 24.60 225 LYS A O 1
ATOM 581 N N . GLY A 1 86 ? 10.435 -10.088 10.524 1.00 23.44 226 GLY A N 1
ATOM 582 C CA . GLY A 1 86 ? 9.425 -11.058 10.878 1.00 23.28 226 GLY A CA 1
ATOM 583 C C . GLY A 1 86 ? 9.410 -11.494 12.324 1.00 22.33 226 GLY A C 1
ATOM 584 O O . GLY A 1 86 ? 9.141 -12.665 12.611 1.00 24.01 226 GLY A O 1
ATOM 585 N N . TYR A 1 87 ? 9.672 -10.570 13.241 1.00 23.02 227 TYR A N 1
ATOM 586 C CA . TYR A 1 87 ? 9.635 -10.853 14.673 1.00 22.79 227 TYR A CA 1
ATOM 587 C C . TYR A 1 87 ? 8.199 -10.639 15.203 1.00 22.89 227 TYR A C 1
ATOM 588 O O . TYR A 1 87 ? 7.904 -9.652 15.876 1.00 23.01 227 TYR A O 1
ATOM 597 N N . THR A 1 88 ? 7.333 -11.580 14.864 1.00 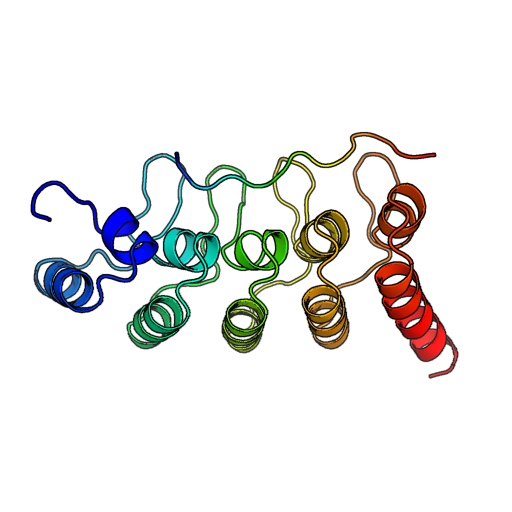24.55 228 THR A N 1
ATOM 598 C CA . THR A 1 88 ? 5.908 -11.530 15.203 1.00 24.66 228 THR A CA 1
ATOM 599 C C . THR A 1 88 ? 5.539 -11.182 16.652 1.00 24.20 228 THR A C 1
ATOM 600 O O . THR A 1 88 ? 4.638 -10.330 16.913 1.00 23.20 228 THR A O 1
ATOM 604 N N . ASP A 1 89 ? 6.203 -11.839 17.601 1.00 26.00 229 ASP A N 1
ATOM 605 C CA . ASP A 1 89 ? 5.936 -11.617 19.028 1.00 26.76 229 ASP A CA 1
ATOM 606 C C . ASP A 1 89 ? 6.186 -10.153 19.423 1.00 24.98 229 ASP A C 1
ATOM 607 O O . ASP A 1 89 ? 5.400 -9.551 20.154 1.00 23.79 229 ASP A O 1
ATOM 612 N N . ILE A 1 90 ? 7.270 -9.574 18.916 1.00 22.65 230 ILE A N 1
ATOM 613 C CA . ILE A 1 90 ? 7.563 -8.138 19.114 1.00 21.59 230 ILE A CA 1
ATOM 614 C C . ILE A 1 90 ? 6.536 -7.237 18.379 1.00 21.38 230 ILE A C 1
ATOM 615 O O . ILE A 1 90 ? 6.064 -6.227 18.930 1.00 20.41 230 ILE A O 1
ATOM 620 N N . VAL A 1 91 ? 6.161 -7.612 17.161 1.00 20.99 231 VAL A N 1
ATOM 621 C CA . VAL A 1 91 ? 5.147 -6.855 16.454 1.00 22.10 231 VAL A CA 1
ATOM 622 C C . VAL A 1 91 ? 3.866 -6.797 17.337 1.00 23.80 231 VAL A C 1
ATOM 623 O O . VAL A 1 91 ? 3.290 -5.711 17.526 1.00 22.69 231 VAL A O 1
ATOM 627 N N . LYS A 1 92 ? 3.452 -7.943 17.869 1.00 25.92 232 LYS A N 1
ATOM 628 C CA . LYS A 1 92 ? 2.216 -7.996 18.695 1.00 27.72 232 LYS A CA 1
ATOM 629 C C . LYS A 1 92 ? 2.328 -7.061 19.891 1.00 27.12 232 LYS A C 1
ATOM 630 O O . LYS A 1 92 ? 1.390 -6.325 20.173 1.00 29.31 232 LYS A O 1
ATOM 635 N N . MET A 1 93 ? 3.491 -7.080 20.581 1.00 27.46 233 MET A N 1
ATOM 636 C CA . MET A 1 93 ? 3.703 -6.238 21.777 1.00 29.62 233 MET A CA 1
ATOM 637 C C . MET A 1 93 ? 3.562 -4.754 21.455 1.00 27.48 233 MET A C 1
ATOM 638 O O . MET A 1 93 ? 2.855 -4.044 22.140 1.00 25.86 233 MET A O 1
ATOM 643 N N . LEU A 1 94 ? 4.208 -4.317 20.373 1.00 25.80 234 LEU A N 1
ATOM 644 C CA . LEU A 1 94 ? 4.163 -2.910 19.945 1.00 24.50 234 LEU A CA 1
ATOM 645 C C . LEU A 1 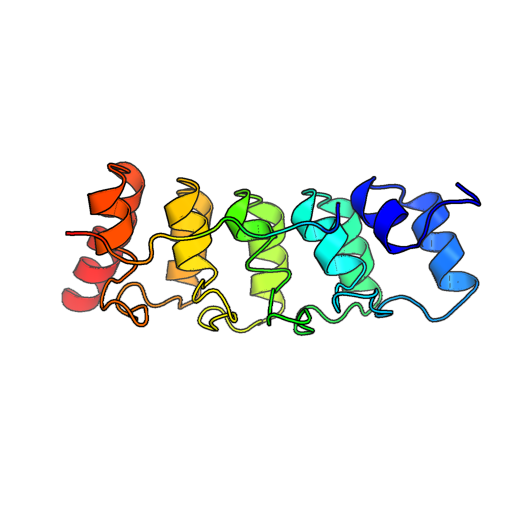94 ? 2.738 -2.479 19.506 1.00 25.97 234 LEU A C 1
ATOM 646 O O . LEU A 1 94 ? 2.291 -1.397 19.852 1.00 28.55 234 LEU A O 1
ATOM 651 N N . LEU A 1 95 ? 2.067 -3.316 18.728 1.00 27.15 235 LEU A N 1
ATOM 652 C CA . LEU A 1 95 ? 0.698 -3.064 18.289 1.00 28.72 235 LEU A CA 1
ATOM 653 C C . LEU A 1 95 ? -0.223 -2.878 19.503 1.00 31.19 235 LEU A C 1
ATOM 654 O O . LEU A 1 95 ? -1.083 -1.978 19.504 1.00 31.72 235 LEU A O 1
ATOM 659 N N . ASP A 1 96 ? -0.019 -3.698 20.526 1.00 33.78 236 ASP A N 1
ATOM 660 C CA . ASP A 1 96 ? -0.801 -3.612 21.788 1.00 37.09 236 ASP A CA 1
ATOM 661 C 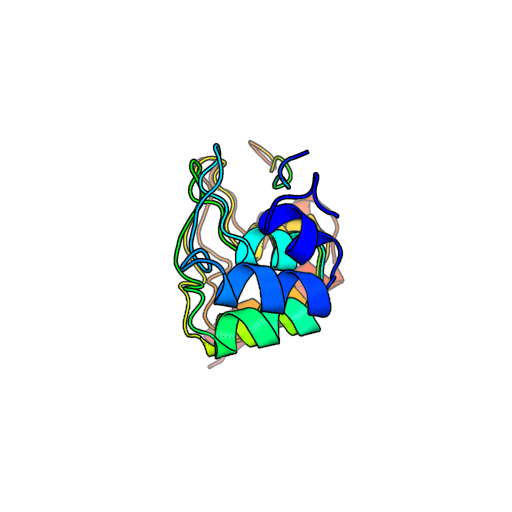C . ASP A 1 96 ? -0.539 -2.300 22.533 1.00 38.45 236 ASP A C 1
ATOM 662 O O . ASP A 1 96 ? -1.375 -1.867 23.313 1.00 39.79 236 ASP A O 1
ATOM 667 N N . CYS A 1 97 ? 0.586 -1.642 22.249 1.00 34.58 237 CYS A N 1
ATOM 668 C CA . CYS A 1 97 ? 0.833 -0.258 22.710 1.00 37.72 237 CYS A CA 1
ATOM 669 C C . CYS A 1 97 ? 0.095 0.817 21.899 1.00 37.54 237 CYS A C 1
ATOM 670 O O . CYS A 1 97 ? 0.193 1.994 22.226 1.00 41.32 237 CYS A O 1
ATOM 673 N N . GLY A 1 98 ? -0.611 0.422 20.840 1.00 36.06 238 GLY A N 1
ATOM 674 C CA . GLY A 1 98 ? -1.373 1.354 20.018 1.00 34.07 238 GLY A CA 1
ATOM 675 C C . GLY A 1 98 ? -0.564 2.302 19.134 1.00 31.99 238 GLY A C 1
ATOM 676 O O . GLY A 1 98 ? -0.951 3.443 18.929 1.00 32.50 238 GLY A O 1
ATOM 677 N N . VAL A 1 99 ? 0.564 1.839 18.601 1.00 30.04 239 VAL A N 1
ATOM 678 C CA . VAL A 1 99 ? 1.328 2.653 17.671 1.00 28.29 239 VAL A CA 1
ATOM 679 C C . VAL A 1 99 ? 0.619 2.771 16.338 1.00 26.19 239 VAL A C 1
ATOM 680 O O . VAL A 1 99 ? -0.244 1.962 16.042 1.00 28.64 239 VAL A O 1
ATOM 684 N N . ASP A 1 100 ? 0.996 3.782 15.542 1.00 25.89 240 ASP A N 1
ATOM 685 C CA A ASP A 1 100 ? 0.438 3.948 14.180 0.50 26.18 240 ASP A CA 1
ATOM 686 C CA B ASP A 1 100 ? 0.472 3.957 14.200 0.50 26.25 240 ASP A CA 1
ATOM 687 C C . ASP A 1 100 ? 0.970 2.824 13.296 1.00 27.39 240 ASP A C 1
ATOM 688 O O . ASP A 1 100 ? 2.199 2.552 13.248 1.00 30.40 240 ASP A O 1
ATOM 697 N N . VAL A 1 101 ? 0.060 2.138 12.626 1.00 23.69 241 VAL A N 1
ATOM 698 C CA . VAL A 1 101 ? 0.448 1.034 11.756 1.00 24.32 241 VAL A CA 1
ATOM 699 C C . VAL A 1 101 ? 0.633 1.428 10.276 1.00 22.99 241 VAL A C 1
ATOM 700 O O . VAL A 1 101 ? 1.097 0.621 9.513 1.00 24.51 241 VAL A O 1
ATOM 704 N N . ASN A 1 102 ? 0.242 2.649 9.882 1.00 21.62 242 ASN A N 1
ATOM 705 C CA . ASN A 1 102 ? 0.229 3.040 8.500 1.00 23.19 242 ASN A CA 1
ATOM 706 C C . ASN A 1 102 ? 1.196 4.148 8.121 1.00 22.70 242 ASN A C 1
ATOM 707 O O . ASN A 1 102 ? 1.066 4.709 7.025 1.00 25.02 242 ASN A O 1
ATOM 712 N N . GLU A 1 103 ? 2.165 4.448 8.976 1.00 23.57 243 GLU A N 1
ATOM 713 C CA A GLU A 1 103 ? 3.033 5.590 8.715 0.50 25.04 243 GLU A CA 1
ATOM 714 C CA B GLU A 1 103 ? 3.052 5.584 8.746 0.50 24.70 243 GLU A CA 1
ATOM 715 C C . GLU A 1 103 ? 4.218 5.181 7.845 1.00 23.70 243 GLU A C 1
ATOM 716 O O . GLU A 1 103 ? 4.691 4.052 7.912 1.00 23.80 243 GLU A O 1
ATOM 727 N N . TYR A 1 104 ? 4.637 6.113 7.004 1.00 22.24 244 TYR A N 1
ATOM 728 C CA . TYR A 1 104 ? 5.732 5.956 6.046 1.00 22.93 244 TYR A CA 1
ATOM 729 C C . TYR A 1 104 ? 6.975 6.539 6.627 1.00 21.84 244 TYR A C 1
ATOM 730 O O . TYR A 1 104 ? 6.890 7.544 7.328 1.00 20.28 244 TYR A O 1
ATOM 740 N N . ASP A 1 105 ? 8.130 5.943 6.312 1.00 21.30 245 ASP A N 1
ATOM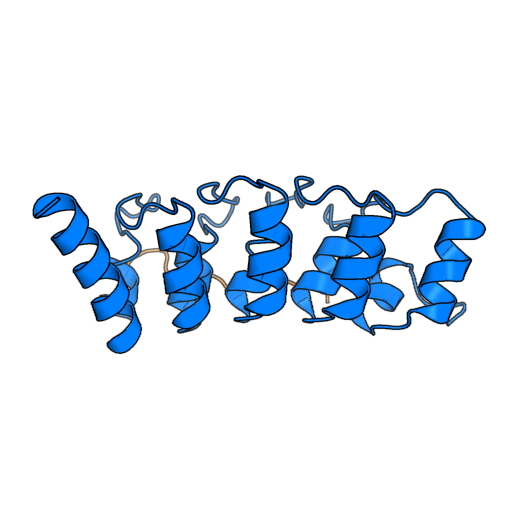 741 C CA . ASP A 1 105 ? 9.417 6.573 6.577 1.00 20.97 245 ASP A CA 1
ATOM 742 C C . ASP A 1 105 ? 9.918 7.285 5.306 1.00 22.09 245 ASP A C 1
ATOM 743 O O . ASP A 1 105 ? 9.248 7.345 4.302 1.00 20.79 245 ASP A O 1
ATOM 748 N N . TRP A 1 106 ? 11.072 7.881 5.406 1.00 25.91 246 TRP A N 1
ATOM 749 C CA . TRP A 1 106 ? 11.674 8.592 4.296 1.00 29.67 246 TRP A CA 1
ATOM 750 C C . TRP A 1 106 ? 12.023 7.725 3.105 1.00 32.71 246 TRP A C 1
ATOM 751 O O . TRP A 1 106 ? 12.126 8.230 1.983 1.00 35.55 246 TRP A O 1
ATOM 762 N N . ASN A 1 107 ? 12.268 6.443 3.323 1.00 34.27 247 ASN A N 1
ATOM 763 C CA . ASN A 1 107 ? 12.515 5.557 2.199 1.00 36.81 247 ASN A CA 1
ATOM 764 C C . ASN A 1 107 ? 11.231 4.975 1.671 1.00 34.57 247 ASN A C 1
ATOM 765 O O . ASN A 1 107 ? 11.232 3.953 1.015 1.00 41.86 247 ASN A O 1
ATOM 770 N N . GLY A 1 108 ? 10.131 5.660 1.947 1.00 30.83 248 GLY A N 1
ATOM 771 C CA . GLY A 1 108 ? 8.816 5.231 1.502 1.00 30.67 248 GLY A CA 1
ATOM 772 C C . GLY A 1 108 ? 8.379 3.838 1.899 1.00 29.60 248 GLY A C 1
ATOM 773 O O . GLY A 1 108 ? 7.585 3.218 1.162 1.00 33.98 248 GLY A O 1
ATOM 774 N N . GLY A 1 109 ? 8.864 3.334 3.039 1.00 26.28 249 GLY A N 1
ATOM 775 C CA . GLY A 1 109 ? 8.432 2.029 3.558 1.00 23.06 249 GLY A CA 1
ATOM 776 C C . GLY A 1 109 ? 7.365 2.195 4.656 1.00 21.95 249 GLY A C 1
ATOM 777 O O . GLY A 1 109 ? 7.375 3.174 5.382 1.00 21.16 249 GLY A O 1
ATOM 778 N N . THR A 1 110 ? 6.462 1.230 4.772 1.00 20.11 250 THR A N 1
ATOM 779 C CA . THR A 1 110 ? 5.515 1.160 5.893 1.00 19.57 250 THR A CA 1
ATOM 780 C C . THR A 1 110 ? 5.703 -0.212 6.533 1.00 19.34 250 THR A C 1
ATOM 781 O O . THR A 1 110 ? 6.272 -1.114 5.899 1.00 20.33 250 THR A O 1
ATOM 785 N N . PRO A 1 111 ? 5.207 -0.418 7.779 1.00 20.06 251 PRO A N 1
ATOM 786 C CA . PRO A 1 111 ? 5.329 -1.757 8.388 1.00 20.22 251 PRO A CA 1
ATOM 787 C C . PRO A 1 111 ? 4.881 -2.896 7.451 1.00 19.82 251 PRO A C 1
ATOM 788 O O . PRO A 1 111 ? 5.523 -3.925 7.409 1.00 19.37 251 PRO A O 1
ATOM 792 N N . LEU A 1 112 ? 3.756 -2.698 6.746 1.00 19.70 252 LEU A N 1
ATOM 793 C CA . LEU A 1 112 ? 3.174 -3.723 5.876 1.00 18.91 252 LEU A CA 1
ATOM 794 C C . LEU A 1 112 ? 4.081 -3.995 4.678 1.00 18.59 252 LEU A C 1
ATOM 795 O O . LEU A 1 112 ? 4.327 -5.133 4.327 1.00 17.47 252 LEU A O 1
ATOM 800 N N . LEU A 1 113 ? 4.605 -2.951 4.067 1.00 18.05 253 LEU A N 1
ATOM 801 C CA . LEU A 1 113 ? 5.531 -3.134 2.927 1.00 19.27 253 LEU A CA 1
ATOM 802 C C . LEU A 1 113 ? 6.775 -3.899 3.352 1.00 18.63 253 LEU A C 1
ATOM 803 O O . LEU A 1 113 ? 7.299 -4.760 2.586 1.00 18.67 253 LEU A O 1
ATOM 808 N N . TYR A 1 114 ? 7.269 -3.614 4.557 1.00 19.39 254 TYR A N 1
ATOM 809 C CA . TYR A 1 114 ? 8.468 -4.326 5.087 1.00 19.34 254 TYR A CA 1
ATOM 810 C C . TYR A 1 114 ? 8.154 -5.793 5.399 1.00 18.72 254 TYR A C 1
ATOM 811 O O . TYR A 1 114 ? 8.962 -6.683 5.089 1.00 18.73 254 TYR A O 1
ATOM 820 N N . ALA A 1 115 ? 6.966 -6.068 5.952 1.00 17.27 255 ALA A N 1
ATOM 821 C CA . ALA A 1 115 ? 6.555 -7.423 6.182 1.00 17.58 255 ALA A CA 1
ATOM 822 C C . ALA A 1 115 ? 6.441 -8.202 4.853 1.00 18.11 255 ALA A C 1
ATOM 823 O O . ALA A 1 115 ? 6.871 -9.406 4.768 1.00 18.98 255 ALA A O 1
ATOM 825 N N . VAL A 1 116 ? 5.861 -7.542 3.835 1.00 19.96 256 VAL A N 1
ATOM 826 C CA . VAL A 1 116 ? 5.634 -8.158 2.544 1.00 20.27 256 VAL A CA 1
ATOM 827 C C . VAL A 1 116 ? 6.996 -8.339 1.891 1.00 22.65 256 VAL A C 1
ATOM 828 O O . VAL A 1 116 ? 7.295 -9.392 1.365 1.00 20.60 256 VAL A O 1
ATOM 832 N N . HIS A 1 117 ? 7.827 -7.299 1.957 1.00 22.83 257 HIS A N 1
ATOM 833 C CA .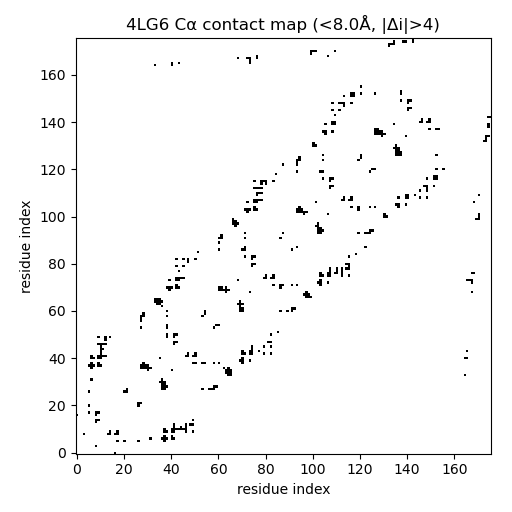 HIS A 1 117 ? 9.172 -7.417 1.349 1.00 25.38 257 HIS A CA 1
ATOM 834 C C . HIS A 1 117 ? 9.978 -8.604 1.863 1.00 25.95 257 HIS A C 1
ATOM 835 O O . HIS A 1 117 ? 10.766 -9.189 1.110 1.00 26.12 257 HIS A O 1
ATOM 842 N N . GLY A 1 118 ? 9.805 -8.951 3.138 1.00 25.24 258 GLY A N 1
ATOM 843 C CA . GLY A 1 118 ? 10.550 -10.028 3.775 1.00 25.20 258 GLY A CA 1
ATOM 844 C C . GLY A 1 118 ? 9.827 -11.344 3.792 1.00 24.46 258 GLY A C 1
ATOM 845 O O . GLY A 1 118 ? 10.277 -12.301 4.426 1.00 22.67 258 GLY A O 1
ATOM 846 N N . ASN A 1 119 ? 8.673 -11.386 3.131 1.00 24.69 259 ASN A N 1
ATOM 847 C CA . ASN A 1 119 ? 7.854 -12.589 3.078 1.00 25.30 259 ASN A CA 1
ATOM 848 C C . ASN A 1 119 ? 7.524 -13.110 4.482 1.00 25.26 259 ASN A C 1
ATOM 849 O O . ASN A 1 119 ? 7.694 -14.294 4.799 1.00 26.00 259 ASN A O 1
ATOM 854 N N . HIS A 1 120 ? 7.002 -12.202 5.314 1.00 23.82 260 HIS A N 1
ATOM 855 C CA . HIS A 1 120 ? 6.671 -12.465 6.698 1.00 21.46 260 HIS A CA 1
ATOM 856 C C . HIS A 1 120 ? 5.154 -12.566 6.876 1.00 22.15 260 HIS A C 1
ATOM 857 O O . HIS A 1 120 ? 4.518 -11.633 7.304 1.00 22.64 260 HIS A O 1
ATOM 864 N N . VAL A 1 121 ? 4.613 -13.740 6.592 1.00 23.36 261 VAL A N 1
ATOM 865 C CA . VAL A 1 121 ? 3.166 -13.904 6.420 1.00 26.00 261 VAL A CA 1
ATOM 866 C C . VAL A 1 121 ? 2.382 -13.643 7.685 1.00 24.25 261 VAL A C 1
ATOM 867 O O . VAL A 1 121 ? 1.331 -12.991 7.670 1.00 21.81 261 VAL A O 1
ATOM 871 N N . LYS A 1 122 ? 2.883 -14.162 8.810 1.00 25.42 262 LYS A N 1
ATOM 872 C CA . LYS A 1 122 ? 2.198 -13.963 10.103 1.00 25.47 262 LYS A CA 1
ATOM 873 C C . LYS A 1 122 ? 2.217 -12.505 10.481 1.00 23.10 262 LYS A C 1
ATOM 874 O O . LYS A 1 122 ? 1.225 -11.998 11.001 1.00 22.28 262 LYS A O 1
ATOM 878 N N . CYS A 1 123 ? 3.333 -11.814 10.206 1.00 22.82 263 CYS A N 1
ATOM 879 C CA . CYS A 1 123 ? 3.381 -10.338 10.440 1.00 21.21 263 CYS A CA 1
ATOM 880 C C . CYS A 1 123 ? 2.389 -9.579 9.559 1.00 19.51 263 CYS A C 1
ATOM 881 O O . CYS A 1 123 ? 1.700 -8.664 10.045 1.00 23.34 263 CYS A O 1
ATOM 884 N N . VAL A 1 124 ? 2.271 -9.965 8.289 1.00 19.39 264 VAL A N 1
ATOM 885 C CA . VAL A 1 124 ? 1.307 -9.340 7.343 1.00 18.51 264 VAL A CA 1
ATOM 886 C C . VAL A 1 124 ? -0.110 -9.519 7.926 1.00 19.95 264 VAL A C 1
ATOM 887 O O . VAL A 1 124 ? -0.854 -8.587 8.019 1.00 18.13 264 VAL A O 1
ATOM 891 N N . LYS A 1 125 ? -0.420 -10.730 8.334 1.00 20.07 265 LYS A N 1
ATOM 892 C CA . LYS A 1 125 ? -1.786 -11.034 8.852 1.00 22.86 265 LYS A CA 1
ATOM 893 C C . LYS A 1 125 ? -2.109 -10.188 10.041 1.00 21.72 265 LYS A C 1
ATOM 894 O O . LYS A 1 125 ? -3.205 -9.598 10.147 1.00 23.23 265 LYS A O 1
ATOM 898 N N . MET A 1 126 ? -1.160 -10.093 10.952 1.00 21.65 266 MET A N 1
ATOM 899 C CA . MET A 1 126 ? -1.326 -9.347 12.191 1.00 23.96 266 MET A CA 1
ATOM 900 C C . MET A 1 126 ? -1.478 -7.888 11.929 1.00 21.13 266 MET A C 1
ATOM 901 O O . MET A 1 126 ? -2.324 -7.251 12.517 1.00 21.67 266 MET A O 1
ATOM 906 N N . LEU A 1 127 ? -0.649 -7.339 11.054 1.00 18.94 267 LEU A N 1
ATOM 907 C CA . LEU A 1 127 ? -0.814 -5.932 10.688 1.00 18.60 267 LEU A CA 1
ATOM 908 C C . LEU A 1 127 ? -2.225 -5.585 10.103 1.00 19.84 267 LEU A C 1
ATOM 909 O O . LEU A 1 127 ? -2.800 -4.573 10.472 1.00 20.24 267 LEU A O 1
ATOM 914 N N . LEU A 1 128 ? -2.713 -6.418 9.174 1.00 20.47 268 LEU A N 1
ATOM 915 C CA . LEU A 1 128 ? -4.015 -6.228 8.537 1.00 21.04 268 LEU A CA 1
ATOM 916 C C . LEU A 1 128 ? -5.130 -6.286 9.586 1.00 22.09 268 LEU A C 1
ATOM 917 O O . LEU A 1 128 ? -6.057 -5.497 9.538 1.00 24.34 268 LEU A O 1
ATOM 922 N N . GLU A 1 129 ? -5.016 -7.205 10.528 1.00 23.77 269 GLU A N 1
ATOM 923 C CA . GLU A 1 129 ? -6.030 -7.328 11.609 1.00 26.69 269 GLU A CA 1
ATOM 924 C C . GLU A 1 129 ? -6.037 -6.083 12.538 1.00 28.23 269 GLU A C 1
ATOM 925 O O . GLU A 1 129 ? -7.084 -5.776 13.164 1.00 25.33 269 GLU A O 1
ATOM 931 N N . SER A 1 130 ? -4.894 -5.379 12.607 1.00 25.02 270 SER A N 1
ATOM 932 C CA . SER A 1 130 ? -4.742 -4.145 13.409 1.00 27.09 270 SER A CA 1
ATOM 933 C C . SER A 1 130 ? -4.967 -2.862 12.624 1.00 24.54 270 SER A C 1
ATOM 934 O O . SER A 1 130 ? -4.752 -1.776 13.139 1.00 27.85 270 SER A O 1
ATOM 937 N N . GLY A 1 131 ? -5.422 -2.981 11.395 1.00 22.31 271 GLY A N 1
ATOM 938 C CA . GLY A 1 131 ? -5.823 -1.837 10.612 1.00 21.50 271 GLY A CA 1
ATOM 939 C C . GLY A 1 131 ? -4.851 -1.345 9.570 1.00 19.24 271 GLY A C 1
ATOM 940 O O . GLY A 1 131 ? -5.086 -0.294 8.971 1.00 20.11 271 GLY A O 1
ATOM 941 N N . ALA A 1 132 ? -3.787 -2.099 9.284 1.00 19.82 272 ALA A N 1
ATOM 942 C CA . ALA A 1 132 ? -2.934 -1.730 8.190 1.00 19.98 272 ALA A CA 1
ATOM 943 C C . ALA A 1 132 ? -3.678 -1.850 6.821 1.00 20.28 272 ALA A C 1
ATOM 944 O O . ALA A 1 132 ? -4.326 -2.857 6.514 1.00 20.76 272 ALA A O 1
ATOM 946 N N . ASP A 1 133 ? -3.599 -0.789 6.024 1.00 21.32 273 ASP A N 1
ATOM 947 C CA . ASP A 1 133 ? -4.306 -0.715 4.770 1.00 21.92 273 ASP A CA 1
ATOM 948 C C . ASP A 1 133 ? -3.393 -1.144 3.627 1.00 20.66 273 ASP A C 1
ATOM 949 O O . ASP A 1 133 ? -2.428 -0.457 3.304 1.00 19.29 273 ASP A O 1
ATOM 954 N N . PRO A 1 134 ? -3.727 -2.269 2.959 1.00 21.35 274 PRO A N 1
ATOM 955 C CA . PRO A 1 134 ? -2.900 -2.815 1.829 1.00 22.49 274 PRO A CA 1
ATOM 956 C C . PRO A 1 134 ? -3.015 -2.091 0.483 1.00 22.43 274 PRO A C 1
ATOM 957 O O . PRO A 1 134 ? -2.316 -2.465 -0.489 1.00 22.71 274 PRO A O 1
ATOM 961 N N . THR A 1 135 ? -3.863 -1.055 0.437 1.00 23.37 275 THR A N 1
ATOM 962 C CA . THR A 1 135 ? -4.102 -0.292 -0.763 1.00 25.50 275 THR A CA 1
ATOM 963 C C . THR A 1 135 ? -3.383 1.031 -0.781 1.00 26.00 275 THR A C 1
ATOM 964 O O . THR A 1 135 ? -3.411 1.687 -1.784 1.00 27.24 275 THR A O 1
ATOM 968 N N . ILE A 1 136 ? -2.718 1.429 0.305 1.00 23.58 276 ILE A N 1
ATOM 969 C CA . ILE A 1 136 ? -2.003 2.712 0.287 1.00 24.34 276 ILE A CA 1
ATOM 970 C C . ILE A 1 136 ? -0.787 2.501 -0.595 1.00 23.37 276 ILE A C 1
ATOM 971 O O . ILE A 1 136 ? -0.193 1.431 -0.574 1.00 21.01 276 ILE A O 1
ATOM 976 N N . GLU A 1 137 ? -0.433 3.529 -1.360 1.00 26.66 277 GLU A N 1
ATOM 977 C CA . GLU A 1 137 ? 0.602 3.425 -2.381 1.00 26.78 277 GLU A CA 1
ATOM 978 C C . GLU A 1 137 ? 1.884 4.157 -2.056 1.00 26.38 277 GLU A C 1
ATOM 979 O O . GLU A 1 137 ? 1.893 5.155 -1.359 1.00 27.45 277 GLU A O 1
ATOM 985 N N . THR A 1 138 ? 2.976 3.637 -2.588 1.00 27.33 278 THR A N 1
ATOM 986 C CA . THR A 1 138 ? 4.231 4.371 -2.592 1.00 31.03 278 THR A CA 1
ATOM 987 C C . THR A 1 138 ? 4.179 5.554 -3.593 1.00 31.60 278 THR A C 1
ATOM 988 O O . THR A 1 138 ? 3.252 5.676 -4.438 1.00 28.67 278 THR A O 1
ATOM 992 N N . ASP A 1 139 ? 5.215 6.389 -3.552 1.00 34.43 279 ASP A N 1
ATOM 993 C CA A ASP A 1 139 ? 5.296 7.495 -4.506 0.50 34.31 279 ASP A CA 1
ATOM 994 C CA B ASP A 1 139 ? 5.364 7.485 -4.501 0.50 34.76 279 ASP A CA 1
ATOM 995 C C . ASP A 1 139 ? 5.375 6.964 -5.941 1.00 35.02 279 ASP A C 1
ATOM 996 O O . ASP A 1 139 ? 5.054 7.679 -6.863 1.00 35.09 279 ASP A O 1
ATOM 1005 N N . SER A 1 140 ? 5.769 5.703 -6.105 1.00 36.17 280 SER A N 1
ATOM 1006 C CA . SER A 1 140 ? 5.797 5.062 -7.409 1.00 39.76 280 SER A CA 1
ATOM 1007 C C . SER A 1 140 ? 4.443 4.526 -7.871 1.00 37.67 280 SER A C 1
ATOM 1008 O O . SER A 1 140 ? 4.304 4.125 -9.001 1.00 39.26 280 SER A O 1
ATOM 1011 N N . GLY A 1 141 ? 3.467 4.484 -6.991 1.00 32.69 281 GLY A N 1
ATOM 1012 C CA . GLY A 1 141 ? 2.108 4.059 -7.350 1.00 31.69 281 GLY A CA 1
ATOM 1013 C C . GLY A 1 141 ? 1.756 2.612 -7.037 1.00 31.97 281 GLY A C 1
ATOM 1014 O O . GLY A 1 141 ? 0.621 2.170 -7.305 1.00 36.88 281 GLY A O 1
ATOM 1015 N N . TYR A 1 142 ? 2.677 1.865 -6.439 1.00 28.11 282 TYR A N 1
ATOM 1016 C CA . TYR A 1 142 ? 2.377 0.475 -6.105 1.00 26.74 282 TYR A CA 1
ATOM 1017 C C . TYR A 1 142 ? 1.988 0.301 -4.634 1.00 23.72 282 TYR A C 1
ATOM 1018 O O . TYR A 1 142 ? 2.408 1.072 -3.759 1.00 20.69 282 TYR A O 1
ATOM 1027 N N . ASN A 1 143 ? 1.156 -0.693 -4.369 1.00 22.78 283 ASN A N 1
ATOM 1028 C CA . ASN A 1 143 ? 0.702 -0.932 -3.039 1.00 21.95 283 ASN A CA 1
ATOM 1029 C C . ASN A 1 143 ? 1.211 -2.290 -2.544 1.00 21.72 283 ASN A C 1
ATOM 1030 O O . ASN A 1 143 ? 2.045 -2.926 -3.227 1.00 22.22 283 ASN A O 1
ATOM 1035 N N . SER A 1 144 ? 0.726 -2.757 -1.397 1.00 20.70 284 SER A N 1
ATOM 1036 C CA A SER A 1 144 ? 1.288 -3.969 -0.777 0.50 20.85 284 SER A CA 1
ATOM 1037 C CA B SER A 1 144 ? 1.264 -3.989 -0.774 0.50 20.57 284 SER A CA 1
ATOM 1038 C C . SER A 1 144 ? 0.939 -5.218 -1.587 1.00 21.86 284 SER A C 1
ATOM 1039 O O . SER A 1 144 ? 1.757 -6.144 -1.703 1.00 22.29 284 SER A O 1
ATOM 1044 N N . MET A 1 145 ? -0.276 -5.248 -2.148 1.00 24.83 285 MET A N 1
ATOM 1045 C CA . MET A 1 145 ? -0.678 -6.371 -3.009 1.00 25.03 285 MET A CA 1
ATOM 1046 C C . MET A 1 145 ? 0.238 -6.457 -4.228 1.00 25.24 285 MET A C 1
ATOM 1047 O O . MET A 1 145 ? 0.745 -7.554 -4.599 1.00 26.57 285 MET A O 1
ATOM 1054 N N . ASP A 1 146 ? 0.465 -5.290 -4.840 1.00 25.41 286 ASP A N 1
ATOM 1055 C CA . ASP A 1 146 ? 1.338 -5.184 -6.016 1.00 25.46 286 ASP A CA 1
ATOM 1056 C C . ASP A 1 146 ? 2.703 -5.741 -5.717 1.00 24.94 286 ASP A C 1
ATOM 1057 O O . ASP A 1 146 ? 3.255 -6.519 -6.513 1.00 24.90 286 ASP A O 1
ATOM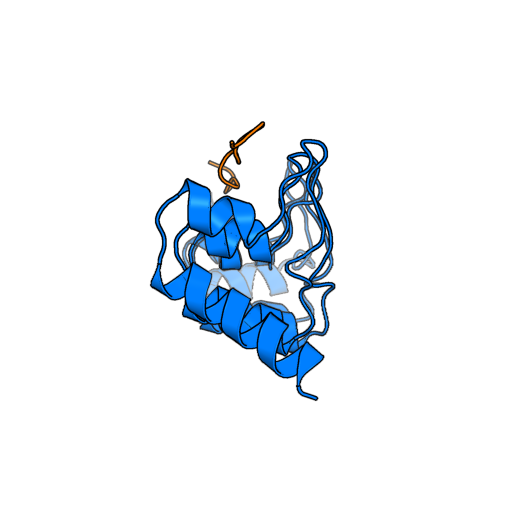 1062 N N . LEU A 1 147 ? 3.271 -5.329 -4.571 1.00 22.96 287 LEU A N 1
ATOM 1063 C CA . LEU A 1 147 ? 4.602 -5.758 -4.196 1.00 23.23 287 LEU A CA 1
ATOM 1064 C C . LEU A 1 147 ? 4.686 -7.298 -3.989 1.00 25.44 287 LEU A C 1
ATOM 1065 O O . LEU A 1 147 ? 5.665 -7.956 -4.425 1.00 24.19 287 LEU A O 1
ATOM 1070 N N . ALA A 1 148 ? 3.674 -7.870 -3.313 1.00 24.12 288 ALA A N 1
ATOM 1071 C CA . ALA A 1 148 ? 3.648 -9.299 -3.071 1.00 23.15 288 ALA A CA 1
ATOM 1072 C C . ALA A 1 148 ? 3.578 -10.070 -4.386 1.00 24.44 288 ALA A C 1
ATOM 1073 O O . ALA A 1 148 ? 4.145 -11.175 -4.482 1.00 27.02 288 ALA A O 1
ATOM 1075 N N . VAL A 1 149 ? 2.857 -9.509 -5.381 1.00 27.31 289 VAL A N 1
ATOM 1076 C CA . VAL A 1 149 ? 2.729 -10.121 -6.721 1.00 27.49 289 VAL A CA 1
ATOM 1077 C C . VAL A 1 149 ? 4.095 -10.003 -7.412 1.00 29.61 289 VAL A C 1
ATOM 1078 O O . VAL A 1 149 ? 4.680 -10.999 -7.833 1.00 30.52 289 VAL A O 1
ATOM 1082 N N . ALA A 1 150 ? 4.634 -8.792 -7.436 1.00 29.21 290 ALA A N 1
ATOM 1083 C CA . ALA A 1 150 ? 5.948 -8.539 -8.009 1.00 29.32 290 ALA A CA 1
ATOM 1084 C C . ALA A 1 150 ? 7.031 -9.480 -7.486 1.00 29.20 290 ALA A C 1
ATOM 1085 O O . ALA A 1 150 ? 7.873 -9.940 -8.256 1.00 30.23 290 ALA A O 1
ATOM 1087 N N . LEU A 1 151 ? 7.007 -9.783 -6.189 1.00 27.97 291 LEU A N 1
ATOM 1088 C CA . LEU A 1 151 ? 8.058 -10.571 -5.553 1.00 27.27 291 LEU A CA 1
ATOM 1089 C C . LEU A 1 151 ? 7.792 -12.069 -5.560 1.00 28.79 291 LEU A C 1
ATOM 1090 O O . LEU A 1 151 ? 8.688 -12.861 -5.205 1.00 27.26 291 LEU A O 1
ATOM 1095 N N . GLY A 1 152 ? 6.581 -12.458 -5.957 1.00 27.80 292 GLY A N 1
ATOM 1096 C CA . GLY A 1 152 ? 6.210 -13.858 -6.077 1.00 28.84 292 GLY A CA 1
ATOM 1097 C C . GLY A 1 152 ? 5.921 -14.539 -4.764 1.00 28.72 292 GLY A C 1
ATOM 1098 O O . GLY A 1 152 ? 6.116 -15.763 -4.633 1.00 27.00 292 GLY A O 1
ATOM 1099 N N . TYR A 1 153 ? 5.449 -13.760 -3.786 1.00 25.25 293 TYR A N 1
ATOM 1100 C CA . TYR A 1 153 ? 5.166 -14.287 -2.476 1.00 25.65 293 TYR A CA 1
ATOM 1101 C C . TYR A 1 153 ? 3.693 -14.630 -2.385 1.00 24.07 293 TYR A C 1
ATOM 1102 O O . TYR A 1 153 ? 2.861 -13.821 -2.000 1.00 21.25 293 TYR A O 1
ATOM 1111 N N . ARG A 1 154 ? 3.388 -15.869 -2.749 1.00 23.66 294 ARG A N 1
ATOM 1112 C CA . ARG A 1 154 ? 2.014 -16.249 -2.983 1.00 24.62 294 ARG A CA 1
ATOM 1113 C C . ARG A 1 154 ? 1.174 -16.359 -1.744 1.00 20.39 294 ARG A C 1
ATOM 1114 O O . ARG A 1 154 ? -0.012 -15.953 -1.773 1.00 21.80 294 ARG A O 1
ATOM 1122 N N . SER A 1 155 ? 1.721 -16.918 -0.665 1.00 20.76 295 SER A N 1
ATOM 1123 C CA . SER A 1 155 ? 0.959 -17.025 0.626 1.00 22.01 295 SER A CA 1
ATOM 1124 C C . SER A 1 155 ? 0.605 -15.596 1.130 1.00 21.24 295 SER A C 1
ATOM 1125 O O . SE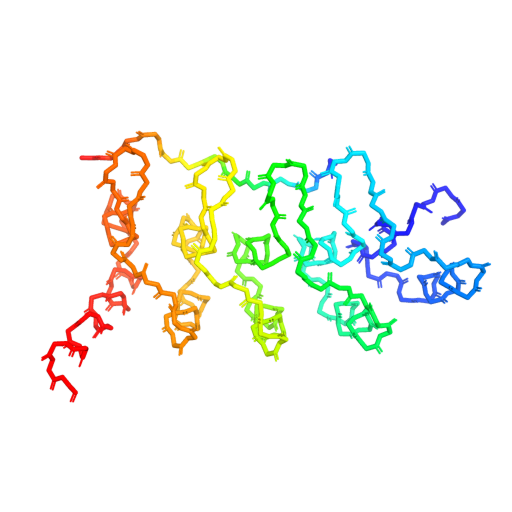R A 1 155 ? -0.528 -15.310 1.559 1.00 19.46 295 SER A O 1
ATOM 1128 N N . VAL A 1 156 ? 1.561 -14.687 1.013 1.00 20.15 296 VAL A N 1
ATOM 1129 C CA . VAL A 1 156 ? 1.321 -13.272 1.350 1.00 22.95 296 VAL A CA 1
ATOM 1130 C C . VAL A 1 156 ? 0.227 -12.629 0.455 1.00 24.64 296 VAL A C 1
ATOM 1131 O O . VAL A 1 156 ? -0.654 -11.932 0.962 1.00 22.40 296 VAL A O 1
ATOM 1135 N N . GLN A 1 157 ? 0.314 -12.846 -0.864 1.00 23.73 297 GLN A N 1
ATOM 1136 C CA . GLN A 1 157 ? -0.673 -12.291 -1.807 1.00 23.41 297 GLN A CA 1
ATOM 1137 C C . GLN A 1 157 ? -2.059 -12.757 -1.357 1.00 23.21 297 GLN A C 1
ATOM 1138 O O . GLN A 1 157 ? -3.008 -11.971 -1.304 1.00 22.87 297 GLN A O 1
ATOM 1146 N N . GLN A 1 158 ? -2.150 -14.021 -0.987 1.00 21.96 298 GLN A N 1
ATOM 1147 C CA . GLN A 1 158 ? -3.445 -14.595 -0.620 1.00 23.71 298 GLN A CA 1
ATOM 1148 C C . GLN A 1 158 ? -4.047 -14.051 0.695 1.00 23.60 298 GLN A C 1
ATOM 1149 O O . GLN A 1 158 ? -5.275 -13.839 0.798 1.00 21.27 298 GLN A O 1
ATOM 1155 N N . VAL A 1 159 ? -3.197 -13.805 1.676 1.00 23.18 299 VAL A N 1
ATOM 1156 C CA . VAL A 1 159 ? -3.619 -13.155 2.942 1.00 22.07 299 VAL A CA 1
ATOM 1157 C C . VAL A 1 159 ? -4.183 -11.765 2.657 1.00 21.52 299 VAL A C 1
ATOM 1158 O O . VAL A 1 159 ? -5.247 -11.342 3.206 1.00 21.12 299 VAL A O 1
ATOM 1162 N N . ILE A 1 160 ? -3.490 -11.041 1.791 1.00 21.29 300 ILE A N 1
ATOM 1163 C CA . ILE A 1 160 ? -3.898 -9.703 1.456 1.00 22.06 300 ILE A CA 1
ATOM 1164 C C . ILE A 1 160 ? -5.206 -9.704 0.662 1.00 22.79 300 ILE A C 1
ATOM 1165 O O . ILE A 1 160 ? -6.140 -8.943 0.985 1.00 21.58 300 ILE A O 1
ATOM 1170 N N . GLU A 1 161 ? -5.272 -10.533 -0.380 1.00 25.66 301 GLU A N 1
ATOM 1171 C CA . GLU A 1 161 ? -6.494 -10.639 -1.183 1.00 28.45 301 GLU A CA 1
ATOM 1172 C C . GLU A 1 161 ? -7.666 -11.087 -0.340 1.00 27.63 301 GLU A C 1
ATOM 1173 O O . GLU A 1 161 ? -8.753 -10.516 -0.434 1.00 26.32 301 GLU A O 1
ATOM 1179 N N . SER A 1 162 ? -7.449 -12.099 0.491 1.00 26.47 302 SER A N 1
ATOM 1180 C CA . SER A 1 162 ? -8.501 -12.593 1.351 1.00 28.61 302 SER A CA 1
ATOM 1181 C C . SER A 1 162 ? -9.071 -11.502 2.264 1.00 28.64 302 SER A C 1
ATOM 1182 O O . SER A 1 162 ? -10.295 -11.379 2.426 1.00 26.38 302 SER A O 1
ATOM 1185 N N . HIS A 1 163 ? -8.185 -10.707 2.844 1.00 24.70 303 HIS A N 1
ATOM 1186 C CA . HIS A 1 163 ? -8.569 -9.537 3.597 1.00 25.33 303 HIS A CA 1
ATOM 1187 C C . HIS A 1 163 ? -9.415 -8.517 2.789 1.00 25.92 303 HIS A C 1
ATOM 1188 O O . HIS A 1 163 ? -10.482 -8.082 3.234 1.00 27.34 303 HIS A O 1
ATOM 1195 N N . LEU A 1 164 ? -8.935 -8.138 1.619 1.00 25.72 304 LEU A N 1
ATOM 1196 C CA . LEU A 1 164 ? -9.685 -7.241 0.778 1.00 27.57 304 LEU A CA 1
ATOM 1197 C C . LEU A 1 164 ? -11.075 -7.833 0.453 1.00 28.46 304 LEU A C 1
ATOM 1198 O O . LEU A 1 164 ? -12.092 -7.114 0.506 1.00 31.15 304 LEU A O 1
ATOM 1203 N N . LEU A 1 165 ? -11.117 -9.119 0.106 1.00 26.91 305 LEU A N 1
ATOM 1204 C CA . LEU A 1 165 ? -12.381 -9.752 -0.311 1.00 28.23 305 LEU A CA 1
ATOM 1205 C C . LEU A 1 165 ? -13.377 -9.698 0.849 1.00 31.71 305 LEU A C 1
ATOM 1206 O O . LEU A 1 165 ? -14.563 -9.333 0.674 1.00 29.74 305 LEU A O 1
ATOM 1209 N N . LYS A 1 166 ? -12.900 -10.019 2.043 1.00 32.98 306 LYS A N 1
ATOM 1210 C CA . LYS A 1 166 ? -13.801 -10.067 3.214 1.00 34.62 306 LYS A CA 1
ATOM 1211 C C . LYS A 1 166 ? -14.310 -8.684 3.597 1.00 37.10 306 LYS A C 1
ATOM 1212 O O . LYS A 1 166 ? -15.455 -8.551 4.054 1.00 38.38 306 LYS A O 1
ATOM 1217 N N . LEU A 1 167 ? -13.504 -7.661 3.374 1.00 36.71 307 LEU A N 1
ATOM 1218 C CA . LEU A 1 167 ? -14.004 -6.298 3.513 1.00 40.37 307 LEU A CA 1
ATOM 1219 C C . LEU A 1 167 ? -15.149 -6.057 2.554 1.00 44.76 307 LEU A C 1
ATOM 1220 O O . LEU A 1 167 ? -16.192 -5.566 2.956 1.00 53.82 307 LEU A O 1
ATOM 1225 N N . LEU A 1 168 ? -14.986 -6.430 1.297 1.00 45.27 308 LEU A N 1
ATOM 1226 C CA . LEU A 1 168 ? -16.055 -6.203 0.312 1.00 47.60 308 LEU A CA 1
ATOM 1227 C C . LEU A 1 168 ? -17.298 -7.081 0.556 1.00 49.90 308 LEU A C 1
ATOM 1228 O O . LEU A 1 168 ? -18.420 -6.626 0.340 1.00 48.36 308 LEU A O 1
ATOM 1233 N N . GLN A 1 169 ? -17.095 -8.314 1.026 1.00 51.67 309 GLN A N 1
ATOM 1234 C CA . GLN A 1 169 ? -18.205 -9.203 1.385 1.00 55.66 309 GLN A CA 1
ATOM 1235 C C . GLN A 1 169 ? -18.801 -8.920 2.786 1.00 59.84 309 GLN A C 1
ATOM 1236 O O . GLN A 1 169 ? -19.760 -9.586 3.187 1.00 61.39 309 GLN A O 1
ATOM 1242 N N . ASN A 1 170 ? -18.244 -7.936 3.510 1.00 62.27 310 ASN A N 1
ATOM 1243 C CA . ASN A 1 170 ? -18.658 -7.594 4.891 1.00 63.97 310 ASN A CA 1
ATOM 1244 C C . ASN A 1 170 ? -18.487 -8.771 5.873 1.00 61.73 310 ASN A C 1
ATOM 1245 O O . ASN A 1 170 ? -19.421 -9.527 6.136 1.00 59.13 310 ASN A O 1
ATOM 1247 N N . HIS B 2 5 ? 26.639 -2.231 12.754 1.00 55.27 498 HIS B N 1
ATOM 1248 C CA . HIS B 2 5 ? 25.880 -1.124 12.086 1.00 54.17 498 HIS B CA 1
ATOM 1249 C C . HIS B 2 5 ? 24.675 -0.706 12.938 1.00 52.95 498 HIS B C 1
ATOM 1250 O O . HIS B 2 5 ? 24.144 -1.502 13.752 1.00 49.79 498 HIS B O 1
ATOM 1252 N N . THR B 2 6 ? 24.238 0.540 12.772 1.00 51.41 499 THR B N 1
ATOM 1253 C CA . THR B 2 6 ? 22.883 0.879 13.198 1.00 50.40 499 THR B CA 1
ATOM 1254 C C . THR B 2 6 ? 22.002 -0.121 12.452 1.00 47.55 499 THR B C 1
ATOM 1255 O O . THR B 2 6 ? 22.282 -0.450 11.278 1.00 52.49 499 THR B O 1
ATOM 1259 N N . PRO B 2 7 ? 20.968 -0.661 13.125 1.00 39.38 500 PRO B N 1
ATOM 1260 C CA . PRO B 2 7 ? 20.094 -1.470 12.291 1.00 39.32 500 PRO B CA 1
ATOM 1261 C C . PRO B 2 7 ? 19.514 -0.606 11.131 1.00 37.78 500 PRO B C 1
ATOM 1262 O O . PRO B 2 7 ? 19.351 0.610 11.269 1.00 40.03 500 PRO B O 1
ATOM 1266 N N . ARG B 2 8 ? 19.283 -1.213 9.984 1.00 38.54 501 ARG B N 1
ATOM 1267 C CA . ARG B 2 8 ? 18.750 -0.467 8.850 1.00 35.37 501 ARG B CA 1
ATOM 1268 C C . ARG B 2 8 ? 17.614 -1.222 8.257 1.00 29.99 501 ARG B C 1
ATOM 1269 O O . ARG B 2 8 ? 17.464 -2.409 8.459 1.00 30.80 501 ARG B O 1
ATOM 1273 N N . LEU B 2 9 ? 16.774 -0.515 7.549 1.00 28.14 502 LEU B N 1
ATOM 1274 C CA . LEU B 2 9 ? 15.643 -1.137 6.905 1.00 26.66 502 LEU B CA 1
ATOM 1275 C C . LEU B 2 9 ? 16.104 -1.464 5.498 1.00 26.46 502 LEU B C 1
ATOM 1276 O O . LEU B 2 9 ? 16.936 -0.783 4.966 1.00 25.41 502 LEU B O 1
ATOM 1281 N N . PRO B 2 10 ? 15.585 -2.530 4.911 1.00 27.21 503 PRO B N 1
ATOM 1282 C CA . PRO B 2 10 ? 15.891 -2.806 3.495 1.00 28.40 503 PRO B CA 1
ATOM 1283 C C . PRO B 2 10 ? 15.370 -1.748 2.516 1.00 29.50 503 PRO B C 1
ATOM 1284 O O . PRO B 2 10 ? 14.316 -1.133 2.738 1.00 27.12 503 PRO B O 1
ATOM 1288 N N . THR B 2 11 ? 16.120 -1.533 1.438 1.00 28.47 504 THR B N 1
ATOM 1289 C CA . THR B 2 11 ? 15.694 -0.697 0.325 1.00 28.51 504 THR B CA 1
ATOM 1290 C C . THR B 2 11 ? 14.521 -1.350 -0.395 1.00 27.74 504 THR B C 1
ATOM 1291 O O . THR B 2 11 ? 14.612 -2.510 -0.827 1.00 29.65 504 THR B O 1
ATOM 1295 N N . LEU B 2 12 ? 13.404 -0.641 -0.518 1.00 24.24 505 LEU B N 1
ATOM 1296 C CA . LEU B 2 12 ? 12.272 -1.181 -1.290 1.00 25.13 505 LEU B CA 1
ATOM 1297 C C . LEU B 2 12 ? 12.349 -0.777 -2.791 1.00 25.64 505 LEU B C 1
ATOM 1298 O O . LEU B 2 12 ? 13.026 0.218 -3.143 1.00 26.26 505 LEU B O 1
ATOM 1303 N N . PRO B 2 13 ? 11.658 -1.526 -3.680 1.00 23.72 506 PRO B N 1
ATOM 1304 C CA . PRO B 2 13 ? 11.640 -1.113 -5.094 1.00 25.74 506 PRO B CA 1
ATOM 1305 C C . PRO B 2 13 ? 11.182 0.335 -5.326 1.00 29.46 506 PRO B C 1
ATOM 1306 O O . PRO B 2 13 ? 10.212 0.802 -4.673 1.00 24.70 506 PRO B O 1
ATOM 1310 N N . LYS B 2 14 ? 11.875 1.051 -6.223 1.00 29.32 507 LYS B N 1
ATOM 1311 C CA . LYS B 2 14 ? 11.387 2.362 -6.683 1.00 34.62 507 LYS B CA 1
ATOM 1312 C C . LYS B 2 14 ? 10.332 2.190 -7.806 1.00 38.72 507 LYS B C 1
ATOM 1313 O O . LYS B 2 14 ? 9.727 3.171 -8.255 1.00 46.92 507 LYS B O 1
ATOM 1317 N N . ARG B 2 15 ? 10.087 0.953 -8.244 1.00 38.92 508 ARG B N 1
ATOM 1318 C CA . ARG B 2 15 ? 9.034 0.686 -9.216 1.00 40.29 508 ARG B CA 1
ATOM 1319 C C . ARG B 2 15 ? 8.871 -0.820 -9.389 1.00 41.90 508 ARG B C 1
ATOM 1320 O O . ARG B 2 15 ? 9.843 -1.564 -9.319 1.00 38.55 508 ARG B O 1
ATOM 1322 N N . VAL B 2 16 ? 7.627 -1.263 -9.573 1.00 46.52 509 VAL B N 1
ATOM 1323 C CA . VAL B 2 16 ? 7.333 -2.629 -10.060 1.00 50.78 509 VAL B CA 1
ATOM 1324 C C . VAL B 2 16 ? 6.334 -2.568 -11.234 1.00 55.28 509 VAL B C 1
ATOM 1325 O O . VAL B 2 16 ? 5.609 -1.583 -11.373 1.00 54.49 509 VAL B O 1
ATOM 1329 N N . PRO B 2 17 ? 6.290 -3.621 -12.079 1.00 62.41 510 PRO B N 1
ATOM 1330 C CA . PRO B 2 17 ? 5.316 -3.607 -13.187 1.00 65.89 510 PRO B CA 1
#

Sequence (176 aa):
ANSLSVHQLAAQGEEMLYLATRIEQENVINHTDEEGFTPLMWAAAHGQIAVVEFLLQNGADPQLLGKGRESALSSLACSKGYTDIVKMLLDCGVDDVNEEYDWNGGTPLLYAVHGNHVKCVKMLLESGADPTIETDDSGYNSSMDLAVALGYRSVQQVIESHLLKLLQNHTPRLPTLPKRVP

InterPro domains:
  IPR002110 Ankyrin repeat [PF00023] (182-210)
  IPR002110 Ankyrin repeat [PF12796] (215-276)
  IPR002110 Ankyrin repeat [PR01415] (182-197)
  IPR002110 Ankyrin repeat [PR01415] (263-277)
  IPR002110 Ankyrin repeat [PS50088] (181-213)
  IPR002110 Ankyrin repeat [PS50088] (214-246)
  IPR002110 Ankyrin repeat [PS50088] (247-279)
  IPR002110 Ankyrin repeat [SM00248] (181-210)
  IPR002110 Ankyrin repeat [SM00248] (214-243)
  IPR002110 Ankyrin repeat [SM00248] (247-276)
  IPR036770 Ankyrin repeat-containing domain superfamily [G3DSA:1.25.40.20] (148-313)
  IPR036770 Ankyrin repeat-containing domain superfamily [SSF48403] (154-299)

Foldseek 3Di:
DVPDDLLVCLLVLVVPVNVVVCVVDVQLQPADPFQDGSLLSNLLNLNLVSNVVSVVVPHDQQGATNQRHGSLLSNLLQQSLSSNVVSVVVVHDQADAGNVRDGSLQSNLVNLNQSSNLVSVVSPHDQCDDGPVRDGSLRSNVVVVSVSNNCSNVVSVVVVVVD/DPDDDDDDDPDDD

GO terms:
  GO:0043254 regulation of protein-containing complex assembly (P, IDA)
  GO:0031625 ubiquitin protein ligase binding (F, IDA)
  GO:0042826 histone deacetylase binding (F, IDA)
  GO:1990393 3M complex (C, IDA)
  GO:0050750 low-density lipoprotein particle receptor binding (F, IPI)
  GO:0005515 protein binding (F, IPI)
  GO:0042826 histone deacetylase binding (F, IPI)
  GO:0005886 plasma membrane (C, IDA)
  GO:0005829 cytosol (C, IDA)
  GO:0016020 membrane (C, IDA)
  GO:0032991 protein-containing complex (C, IDA)
  GO:0019901 protein kinase binding (F, IPI)

Organism: Homo sapiens (NCBI:txid9606)

Secondary structure (P-SEA, 3-state):
cccccaaaaaaacaaaaaaaaaaacccccccccccccaaaaaaaacaaaaaaaaaaacccccccccccccaaaaaaaacaaaaaaaaaaacccccccccccccaaaaaaaaccaaaaaaaaaacccccccccccccaaaaaaaacaaaaaaaaaaaaaaaaac/ccccccccccccc

Nearest PDB structures (foldseek):
  4lg6-assembly1_A  TM=1.006E+00  e=1.058E-25  Homo sapiens
  4qqi-assembly1_A  TM=9.692E-01  e=2.725E-22  Homo sapiens
  3uxg-assembly1_A  TM=9.775E-01  e=5.182E-18  Homo sapiens
  5ma6-assembly1_B  TM=9.610E-01  e=3.976E-11  synthetic construct
  4gpm-assembly2_B  TM=9.612E-01  e=8.263E-11  synthetic construct